Protein AF-A0A1Q7V121-F1 (afdb_monomer_lite)

Foldseek 3Di:
DDDDDDDDDDDDDPPPPPPPPPPPPPPPPPDPPPALKDKADAQWKKKKKAWQFQVPAGAWDWDFDQDPVRDTDIDTDPRTFWIKIWMWHQHDPDPQFTDIGTDWMWTQGNNDIDTDPDDPDCPRPDDPQWGIWMWRFDDDPPNPDRKIKIKTFNDPVLSVVLCVQCRVPVVVSQDDDPGIHIDIDHHNMDMFMWHADPPDRPDTDGPD

Sequence (208 aa):
MTLKIQAGFIAILAAALTGCAARTPHENMGTPINRSYVDLEPGWRIRVVTPILKSGTFKVQTEQVRNSAGMIELKTSDDFTGFEIDYYAVNALNRHRPFIEFSSAVATRNGKRTKPSQPLFPLFDLPATVHYVRLLFLTRVSQNEHDQAILAASSVAELDALTRRVEPSPAENCKPQPEGICSWVPDGISVQPEKRTHASRETWVPAT

pLDDT: mean 79.94, std 19.24, range [33.09, 98.38]

Structure (mmCIF, N/CA/C/O backbone):
data_AF-A0A1Q7V121-F1
#
_entry.id   AF-A0A1Q7V121-F1
#
loop_
_atom_site.group_PDB
_atom_site.id
_atom_site.type_symbol
_atom_site.label_atom_id
_atom_site.label_alt_id
_atom_site.label_comp_id
_atom_site.label_asym_id
_atom_site.label_entity_id
_atom_site.label_seq_id
_atom_site.pdbx_PDB_ins_code
_atom_site.Cartn_x
_atom_site.Cartn_y
_atom_site.Cartn_z
_atom_site.occupancy
_atom_site.B_iso_or_equiv
_atom_site.auth_seq_id
_atom_site.auth_comp_id
_atom_site.auth_asym_id
_atom_site.auth_atom_id
_atom_site.pdbx_PDB_model_num
ATOM 1 N N . MET A 1 1 ? 32.680 93.011 -8.921 1.00 39.94 1 MET A N 1
ATOM 2 C CA . MET A 1 1 ? 32.190 93.063 -10.314 1.00 39.94 1 MET A CA 1
ATOM 3 C C . MET A 1 1 ? 30.849 92.352 -10.366 1.00 39.94 1 MET A C 1
ATOM 5 O O . MET A 1 1 ? 30.661 91.375 -9.656 1.00 39.94 1 MET A O 1
ATOM 9 N N . THR A 1 2 ? 29.908 92.956 -11.071 1.00 33.09 2 THR A N 1
ATOM 10 C CA . THR A 1 2 ? 28.451 92.873 -10.930 1.00 33.09 2 THR A CA 1
ATOM 11 C C . THR A 1 2 ? 27.766 91.658 -11.565 1.00 33.09 2 THR A C 1
ATOM 13 O O . THR A 1 2 ? 28.176 91.159 -12.605 1.00 33.09 2 THR A O 1
ATOM 16 N N . LEU A 1 3 ? 26.663 91.298 -10.905 1.00 38.88 3 LEU A N 1
ATOM 17 C CA . LEU A 1 3 ? 25.486 90.485 -11.243 1.00 38.88 3 LEU A CA 1
ATOM 18 C C . LEU A 1 3 ? 24.947 90.565 -12.694 1.00 38.88 3 LEU A C 1
ATOM 20 O O . LEU A 1 3 ? 24.967 91.648 -13.279 1.00 38.88 3 LEU A O 1
ATOM 24 N N . LYS A 1 4 ? 24.331 89.459 -13.166 1.00 38.03 4 LYS A N 1
ATOM 25 C CA . LYS A 1 4 ? 23.064 89.313 -13.956 1.00 38.03 4 LYS A CA 1
ATOM 26 C C . LYS A 1 4 ? 22.892 87.808 -14.306 1.00 38.03 4 LYS A C 1
ATOM 28 O O . LYS A 1 4 ? 23.795 87.256 -14.915 1.00 38.03 4 LYS A O 1
ATOM 33 N N . ILE A 1 5 ? 21.947 87.008 -13.772 1.00 47.75 5 ILE A N 1
ATOM 34 C CA . ILE A 1 5 ? 20.469 86.940 -13.967 1.00 47.75 5 ILE A CA 1
ATOM 35 C C . ILE A 1 5 ? 20.146 86.898 -15.483 1.00 47.75 5 ILE A C 1
ATOM 37 O O . ILE A 1 5 ? 20.522 87.837 -16.169 1.00 47.75 5 ILE A O 1
ATOM 41 N N . GLN A 1 6 ? 19.535 85.880 -16.115 1.00 45.41 6 GLN A N 1
ATOM 42 C CA . GLN A 1 6 ? 18.308 85.121 -15.804 1.00 45.41 6 GLN A CA 1
ATOM 43 C C . GLN A 1 6 ? 18.091 83.969 -16.821 1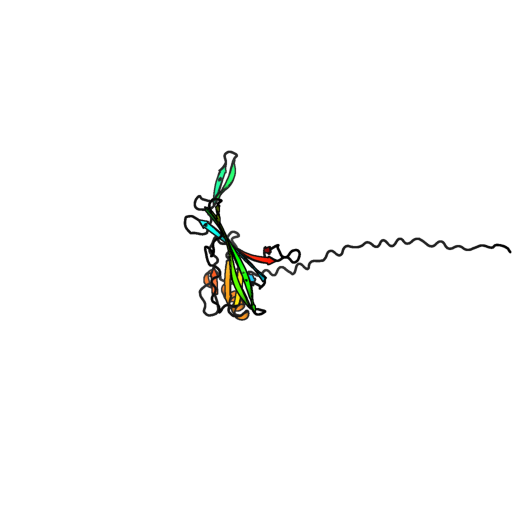.00 45.41 6 GLN A C 1
ATOM 45 O O . GLN A 1 6 ? 18.715 83.980 -17.876 1.00 45.41 6 GLN A O 1
ATOM 50 N N . ALA A 1 7 ? 17.092 83.118 -16.526 1.00 40.56 7 ALA A N 1
ATOM 51 C CA . ALA A 1 7 ? 16.319 82.176 -17.369 1.00 40.56 7 ALA A CA 1
ATOM 52 C C . ALA A 1 7 ? 16.503 80.736 -16.852 1.00 40.56 7 ALA A C 1
ATOM 54 O O . ALA A 1 7 ? 17.561 80.147 -16.997 1.00 40.56 7 ALA A O 1
ATOM 55 N N . GLY A 1 8 ? 15.575 80.138 -16.106 1.00 42.84 8 GLY A N 1
ATOM 56 C CA . GLY A 1 8 ? 14.146 80.063 -16.383 1.00 42.84 8 GLY A CA 1
ATOM 57 C C . GLY A 1 8 ? 13.880 78.761 -17.129 1.00 42.84 8 GLY A C 1
ATOM 58 O O . GLY A 1 8 ? 13.852 78.783 -18.346 1.00 42.84 8 GLY A O 1
ATOM 59 N N . PHE A 1 9 ? 13.700 77.650 -16.408 1.00 40.00 9 PHE A N 1
ATOM 60 C CA . PHE A 1 9 ? 13.027 76.457 -16.927 1.00 40.00 9 PHE A CA 1
ATOM 61 C C . PHE A 1 9 ? 12.350 75.704 -15.778 1.00 40.00 9 PHE A C 1
ATOM 63 O O . PHE A 1 9 ? 12.990 75.136 -14.897 1.00 40.00 9 PHE A O 1
ATOM 70 N N . ILE A 1 10 ? 11.021 75.757 -15.798 1.00 50.12 10 ILE A N 1
ATOM 71 C CA . ILE A 1 10 ? 10.120 74.866 -15.075 1.00 50.12 10 ILE A CA 1
ATOM 72 C C . ILE A 1 10 ? 10.139 73.533 -15.831 1.00 50.12 10 ILE A C 1
ATOM 74 O O . ILE A 1 10 ? 9.825 73.512 -17.018 1.00 50.12 10 ILE A O 1
ATOM 78 N N . ALA A 1 11 ? 10.480 72.429 -15.164 1.00 48.28 11 ALA A N 1
ATOM 79 C CA . ALA A 1 11 ? 10.290 71.085 -15.707 1.00 48.28 11 ALA A CA 1
ATOM 80 C C . ALA A 1 11 ? 9.997 70.079 -14.580 1.00 48.28 11 ALA A C 1
ATOM 82 O O . ALA A 1 11 ? 10.890 69.507 -13.967 1.00 48.28 11 ALA A O 1
ATOM 83 N N . ILE A 1 12 ? 8.701 69.975 -14.281 1.00 51.97 12 ILE A N 1
ATOM 84 C CA . ILE A 1 12 ? 7.908 68.774 -13.970 1.00 51.97 12 ILE A CA 1
ATOM 85 C C . ILE A 1 12 ? 8.665 67.615 -13.293 1.00 51.97 12 ILE A C 1
ATOM 87 O O . ILE A 1 12 ? 9.364 66.827 -13.928 1.00 51.97 12 ILE A O 1
ATOM 91 N N . LEU A 1 13 ? 8.397 67.455 -11.995 1.00 43.69 13 LEU A N 1
ATOM 92 C CA . LEU A 1 13 ? 8.693 66.264 -11.207 1.00 43.69 13 LEU A CA 1
ATOM 93 C C . LEU A 1 13 ? 7.804 65.102 -11.702 1.00 43.69 13 LEU A C 1
ATOM 95 O O . LEU A 1 13 ? 6.644 64.985 -11.310 1.00 43.69 13 LEU A O 1
ATOM 99 N N . ALA A 1 14 ? 8.317 64.249 -12.587 1.00 49.12 14 ALA A N 1
ATOM 100 C CA . ALA A 1 14 ? 7.665 62.985 -12.920 1.00 49.12 14 ALA A CA 1
ATOM 101 C C . ALA A 1 14 ? 8.002 61.957 -11.831 1.00 49.12 14 ALA A C 1
ATOM 103 O O . ALA A 1 14 ? 9.055 61.321 -11.856 1.00 49.12 14 ALA A O 1
ATOM 104 N N . ALA A 1 15 ? 7.117 61.814 -10.843 1.00 54.03 15 ALA A N 1
ATOM 105 C CA . ALA A 1 15 ? 7.165 60.706 -9.899 1.00 54.03 15 ALA A CA 1
ATOM 106 C C . ALA A 1 15 ? 6.885 59.402 -10.662 1.00 54.03 15 ALA A C 1
ATOM 108 O O . ALA A 1 15 ? 5.741 59.084 -10.985 1.00 54.03 15 ALA A O 1
ATOM 109 N N . ALA A 1 16 ? 7.942 58.659 -10.988 1.00 51.94 16 ALA A N 1
ATOM 110 C CA . ALA A 1 16 ? 7.824 57.300 -11.486 1.00 51.94 16 ALA A CA 1
ATOM 111 C C . ALA A 1 16 ? 7.264 56.423 -10.357 1.00 51.94 16 ALA A C 1
ATOM 113 O O . ALA A 1 16 ? 7.983 56.018 -9.447 1.00 51.94 16 ALA A O 1
ATOM 114 N N . LEU A 1 17 ? 5.961 56.149 -10.407 1.00 50.06 17 LEU A N 1
ATOM 115 C CA . LEU A 1 17 ? 5.339 55.070 -9.650 1.00 50.06 17 LEU A CA 1
ATOM 116 C C . LEU A 1 17 ? 5.889 53.748 -10.198 1.00 50.06 17 LEU A C 1
ATOM 118 O O . LEU A 1 17 ? 5.319 53.149 -11.109 1.00 50.06 17 LEU A O 1
ATOM 122 N N . THR A 1 18 ? 7.013 53.283 -9.657 1.00 51.06 18 THR A N 1
ATOM 123 C CA . THR A 1 18 ? 7.429 51.886 -9.782 1.00 51.06 18 THR A CA 1
ATOM 124 C C . THR A 1 18 ? 6.485 51.041 -8.935 1.00 51.06 18 THR A C 1
ATOM 126 O O . THR A 1 18 ? 6.771 50.663 -7.803 1.00 51.06 18 THR A O 1
ATOM 129 N N . GLY A 1 19 ? 5.308 50.756 -9.492 1.00 42.38 19 GLY A N 1
ATOM 130 C CA . GLY A 1 19 ? 4.474 49.668 -9.016 1.00 42.38 19 GLY A CA 1
ATOM 131 C C . GLY A 1 19 ? 5.250 48.371 -9.202 1.00 42.38 19 GLY A C 1
ATOM 132 O O . GLY A 1 19 ? 5.344 47.853 -10.313 1.00 42.38 19 GLY A O 1
ATOM 133 N N . CYS A 1 20 ? 5.823 47.849 -8.120 1.00 51.28 20 CYS A N 1
ATOM 134 C CA . CYS A 1 20 ? 6.230 46.457 -8.049 1.00 51.28 20 CYS A CA 1
ATOM 135 C C . CYS A 1 20 ? 4.959 45.612 -8.169 1.00 51.28 20 CYS A C 1
ATOM 137 O O . CYS A 1 20 ? 4.339 45.257 -7.170 1.00 51.28 20 CYS A O 1
ATOM 139 N N . ALA A 1 21 ? 4.543 45.316 -9.400 1.00 50.88 21 ALA A N 1
ATOM 140 C CA . ALA A 1 21 ? 3.644 44.209 -9.651 1.00 50.88 21 ALA A CA 1
ATOM 141 C C . ALA A 1 21 ? 4.373 42.962 -9.149 1.00 50.88 21 ALA A C 1
ATOM 143 O O . ALA A 1 21 ? 5.332 42.497 -9.772 1.00 50.88 21 ALA A O 1
ATOM 144 N N . ALA A 1 22 ? 3.968 42.470 -7.979 1.00 51.34 22 ALA A N 1
ATOM 145 C CA . ALA A 1 22 ? 4.339 41.145 -7.535 1.00 51.34 22 ALA A CA 1
ATOM 146 C C . ALA A 1 22 ? 3.949 40.199 -8.671 1.00 51.34 22 ALA A C 1
ATOM 148 O O . ALA A 1 22 ? 2.766 39.993 -8.941 1.00 51.34 22 ALA A O 1
ATOM 149 N N . ARG A 1 23 ? 4.949 39.681 -9.389 1.00 45.66 23 ARG A N 1
ATOM 150 C CA . ARG A 1 23 ? 4.749 38.514 -10.234 1.00 45.66 23 ARG A CA 1
ATOM 151 C C . ARG A 1 23 ? 4.365 37.421 -9.256 1.00 45.66 23 ARG A C 1
ATOM 153 O O . ARG A 1 23 ? 5.235 36.872 -8.584 1.00 45.66 23 ARG A O 1
ATOM 160 N N . THR A 1 24 ? 3.069 37.161 -9.119 1.00 49.97 24 THR A N 1
ATOM 161 C CA . THR A 1 24 ? 2.631 35.875 -8.605 1.00 49.97 24 THR A CA 1
ATOM 162 C C . THR A 1 24 ? 3.358 34.853 -9.470 1.00 49.97 24 THR A C 1
ATOM 164 O O . THR A 1 24 ? 3.289 34.947 -10.702 1.00 49.97 24 THR A O 1
ATOM 167 N N . PRO A 1 25 ? 4.156 33.943 -8.887 1.00 42.94 25 PRO A N 1
ATOM 168 C CA . PRO A 1 25 ? 4.582 32.787 -9.637 1.00 42.94 25 PRO A CA 1
ATOM 169 C C . PRO A 1 25 ? 3.278 32.171 -10.119 1.00 42.94 25 PRO A C 1
ATOM 171 O O . PRO A 1 25 ? 2.453 31.747 -9.310 1.00 42.94 25 PRO A O 1
ATOM 174 N N . HIS A 1 26 ? 3.041 32.208 -11.426 1.00 39.09 26 HIS A N 1
ATOM 175 C CA . HIS A 1 26 ? 2.121 31.264 -12.012 1.00 39.09 26 HIS A CA 1
ATOM 176 C C . HIS A 1 26 ? 2.841 29.937 -11.797 1.00 39.09 26 HIS A C 1
ATOM 178 O O . HIS A 1 26 ? 3.718 29.549 -12.568 1.00 39.09 26 HIS A O 1
ATOM 184 N N . GLU A 1 27 ? 2.586 29.320 -10.644 1.00 40.19 27 GLU A N 1
ATOM 185 C CA . GLU A 1 27 ? 2.783 27.902 -10.474 1.00 40.19 27 GLU A CA 1
ATOM 186 C C . GLU A 1 27 ? 1.997 27.331 -11.642 1.00 40.19 27 GLU A C 1
ATOM 188 O O . GLU A 1 27 ? 0.774 27.479 -11.721 1.00 40.19 27 GLU A O 1
ATOM 193 N N . ASN A 1 28 ? 2.723 26.874 -12.662 1.00 37.62 28 ASN A N 1
ATOM 194 C CA . ASN A 1 28 ? 2.124 26.096 -13.718 1.00 37.62 28 ASN A CA 1
ATOM 195 C C . ASN A 1 28 ? 1.502 24.924 -12.971 1.00 37.62 28 ASN A C 1
ATOM 197 O O . ASN A 1 28 ? 2.199 23.965 -12.641 1.00 37.62 28 ASN A O 1
ATOM 201 N N . MET A 1 29 ? 0.210 25.034 -12.651 1.00 42.28 29 MET A N 1
ATOM 202 C CA . MET A 1 29 ? -0.640 23.888 -12.432 1.00 42.28 29 MET A CA 1
ATOM 203 C C . MET A 1 29 ? -0.530 23.149 -13.751 1.00 42.28 29 MET A C 1
ATOM 205 O O . MET A 1 29 ? -1.223 23.466 -14.719 1.00 42.28 29 MET A O 1
ATOM 209 N N . GLY A 1 30 ? 0.462 22.259 -13.831 1.00 37.47 30 GLY A N 1
ATOM 210 C CA . GLY A 1 30 ? 0.539 21.293 -14.898 1.00 37.47 30 GLY A CA 1
ATOM 211 C C . GLY A 1 30 ? -0.857 20.713 -15.000 1.00 37.47 30 GLY A C 1
ATOM 212 O O . GLY A 1 30 ? -1.467 20.404 -13.974 1.00 37.47 30 GLY A O 1
ATOM 213 N N . THR A 1 31 ? -1.392 20.678 -16.217 1.00 36.44 31 THR A N 1
ATOM 214 C CA . THR A 1 31 ? -2.653 20.006 -16.527 1.00 36.44 31 THR A CA 1
ATOM 215 C C . THR A 1 31 ? -2.739 18.754 -15.661 1.00 36.44 31 THR A C 1
ATOM 217 O O . THR A 1 31 ? -1.788 17.965 -15.732 1.00 36.44 31 THR A O 1
ATOM 220 N N . PRO A 1 32 ? -3.778 18.585 -14.818 1.00 40.53 32 PRO A N 1
ATOM 221 C CA . PRO A 1 32 ? -3.888 17.405 -13.980 1.00 40.53 32 PRO A CA 1
ATOM 222 C C . PRO A 1 32 ? -3.839 16.223 -14.929 1.00 40.53 32 PRO A C 1
ATOM 224 O O . PRO A 1 32 ? -4.748 16.035 -15.742 1.00 40.53 32 PRO A O 1
ATOM 227 N N . ILE A 1 33 ? -2.737 15.478 -14.917 1.00 42.28 33 ILE A N 1
ATOM 228 C CA . ILE A 1 33 ? -2.719 14.240 -15.664 1.00 42.28 33 ILE A CA 1
ATOM 229 C C . ILE A 1 33 ? -3.630 13.350 -14.838 1.00 42.28 33 ILE A C 1
ATOM 231 O O . ILE A 1 33 ? -3.245 12.921 -13.755 1.00 42.28 33 ILE A O 1
ATOM 235 N N . ASN A 1 34 ? -4.861 13.163 -15.312 1.00 55.12 34 ASN A N 1
ATOM 236 C CA . ASN A 1 34 ? -5.820 12.224 -14.749 1.00 55.12 34 ASN A CA 1
ATOM 237 C C . ASN A 1 34 ? -5.299 10.806 -15.015 1.00 55.12 34 ASN A C 1
ATOM 239 O O . ASN A 1 34 ? -5.803 10.088 -15.874 1.00 55.12 34 ASN A O 1
ATOM 243 N N . ARG A 1 35 ? -4.181 10.463 -14.373 1.00 62.53 35 ARG A N 1
ATOM 244 C CA . ARG A 1 35 ? -3.656 9.111 -14.344 1.00 62.53 35 ARG A CA 1
ATOM 245 C C . ARG A 1 35 ? -4.403 8.412 -13.232 1.00 62.53 35 ARG A C 1
ATOM 247 O O . ARG A 1 35 ? -4.380 8.855 -12.088 1.00 62.53 35 ARG A O 1
ATOM 254 N N . SER A 1 36 ? -4.987 7.278 -13.567 1.00 81.75 36 SER A N 1
ATOM 255 C CA . SER A 1 36 ? -5.495 6.289 -12.623 1.00 81.75 36 SER A CA 1
ATOM 256 C C . SER A 1 36 ? -4.368 5.649 -11.803 1.00 81.75 36 SER A C 1
ATOM 258 O O . SER A 1 36 ? -4.568 4.599 -11.222 1.00 81.75 36 SER A O 1
ATOM 260 N N . TYR A 1 37 ? -3.151 6.202 -11.766 1.00 89.06 37 TYR A N 1
ATOM 261 C CA . TYR A 1 37 ? -2.020 5.585 -11.089 1.00 89.06 37 TYR A CA 1
ATOM 262 C C . TYR A 1 37 ? -0.921 6.579 -10.714 1.00 89.06 37 TYR A C 1
ATOM 264 O O . TYR A 1 37 ? -0.810 7.667 -11.282 1.00 89.06 37 TYR A O 1
ATOM 272 N N . VAL A 1 38 ? -0.044 6.140 -9.813 1.00 91.00 38 VAL A N 1
ATOM 273 C CA . VAL A 1 38 ? 1.227 6.792 -9.491 1.00 91.00 38 VAL A CA 1
ATOM 274 C C . VAL A 1 38 ? 2.362 5.770 -9.464 1.00 91.00 38 VAL A C 1
ATOM 276 O O . VAL A 1 38 ? 2.225 4.685 -8.899 1.00 91.00 38 VAL A O 1
ATOM 279 N N . ASP A 1 39 ? 3.485 6.122 -10.084 1.00 93.25 39 ASP A N 1
ATOM 280 C CA . ASP A 1 39 ? 4.723 5.344 -10.012 1.00 93.25 39 ASP A CA 1
ATOM 281 C C . ASP A 1 39 ? 5.479 5.700 -8.733 1.00 93.25 39 ASP A C 1
ATOM 283 O O . ASP A 1 39 ? 5.593 6.872 -8.378 1.00 93.25 39 ASP A O 1
ATOM 287 N N . LEU A 1 40 ? 5.982 4.694 -8.020 1.00 92.31 40 LEU A N 1
ATOM 288 C CA . LEU A 1 40 ? 6.747 4.912 -6.798 1.00 92.31 40 LEU A CA 1
ATOM 289 C C . LEU A 1 40 ? 8.181 5.321 -7.134 1.00 92.31 40 LEU A C 1
ATOM 291 O O . LEU A 1 40 ? 8.915 4.580 -7.791 1.00 92.31 40 LEU A O 1
ATOM 295 N N . GLU A 1 41 ? 8.595 6.485 -6.640 1.00 90.62 41 GLU A N 1
ATOM 296 C CA . GLU A 1 41 ? 9.916 7.042 -6.925 1.00 90.62 41 GLU A CA 1
ATOM 297 C C . GLU A 1 41 ? 10.884 6.912 -5.739 1.00 90.62 41 GLU A C 1
ATOM 299 O O . GLU A 1 41 ? 10.483 7.045 -4.577 1.00 90.62 41 GLU A O 1
ATOM 304 N N . PRO A 1 42 ? 12.189 6.715 -6.000 1.00 90.50 42 PRO A N 1
ATOM 305 C CA . PRO A 1 42 ? 13.199 6.766 -4.954 1.00 90.50 42 PRO A CA 1
ATOM 306 C C . PRO A 1 42 ? 13.181 8.073 -4.147 1.00 90.50 42 PRO A C 1
ATOM 308 O O . PRO A 1 42 ? 13.074 9.169 -4.694 1.00 90.50 42 PRO A O 1
ATOM 311 N N . GLY A 1 43 ? 13.352 7.958 -2.830 1.00 90.56 43 GLY A N 1
ATOM 312 C CA . GLY A 1 43 ? 13.294 9.075 -1.883 1.00 90.56 43 GLY A CA 1
ATOM 313 C C . GLY A 1 43 ? 11.892 9.358 -1.337 1.00 90.56 43 GLY A C 1
ATOM 314 O O . GLY A 1 43 ? 11.753 10.176 -0.423 1.00 90.56 43 GLY A O 1
ATOM 315 N N . TRP A 1 44 ? 10.865 8.682 -1.856 1.00 93.56 44 TRP A N 1
ATOM 316 C CA . TRP A 1 44 ? 9.524 8.698 -1.282 1.00 93.56 44 TRP A CA 1
ATOM 317 C C . TRP A 1 44 ? 9.410 7.709 -0.118 1.00 93.56 44 TRP A C 1
ATOM 319 O O . TRP A 1 44 ? 10.295 6.884 0.132 1.00 93.56 44 TRP A O 1
ATOM 329 N N . ARG A 1 45 ? 8.287 7.782 0.592 1.00 95.00 45 ARG A N 1
ATOM 330 C CA . ARG A 1 45 ? 7.848 6.735 1.513 1.00 95.00 45 ARG A CA 1
ATOM 331 C C . ARG A 1 45 ? 6.435 6.292 1.172 1.00 95.00 45 ARG A C 1
ATOM 333 O O . ARG A 1 45 ? 5.689 7.018 0.521 1.00 95.00 45 ARG A O 1
ATOM 340 N N . ILE A 1 46 ? 6.054 5.128 1.669 1.00 96.12 46 ILE A N 1
ATOM 341 C CA . ILE A 1 46 ? 4.691 4.616 1.598 1.00 96.12 46 ILE A CA 1
ATOM 342 C C . ILE A 1 46 ? 4.166 4.538 3.021 1.00 96.12 46 ILE A C 1
ATOM 344 O O . ILE A 1 46 ? 4.804 3.928 3.880 1.00 96.12 46 ILE A O 1
ATOM 348 N N . ARG A 1 47 ? 3.021 5.167 3.269 1.00 97.12 47 ARG A N 1
ATOM 349 C CA . ARG A 1 47 ? 2.263 5.028 4.508 1.00 97.12 47 ARG A CA 1
ATOM 350 C C . ARG A 1 47 ? 1.130 4.042 4.266 1.00 97.12 47 ARG A C 1
ATOM 352 O O . ARG A 1 47 ? 0.274 4.292 3.420 1.00 97.12 47 ARG A O 1
ATOM 359 N N . VAL A 1 48 ? 1.127 2.942 5.007 1.00 96.94 48 VAL A N 1
ATOM 360 C CA . VAL A 1 48 ? 0.039 1.959 5.004 1.00 96.94 48 VAL A CA 1
ATOM 361 C C . VAL A 1 48 ? -0.714 2.080 6.318 1.00 96.94 48 VAL A C 1
ATOM 363 O O . VAL A 1 48 ? -0.092 2.133 7.375 1.00 96.94 48 VAL A O 1
ATOM 366 N N . VAL A 1 49 ? -2.040 2.158 6.261 1.00 96.81 49 VAL A N 1
ATOM 367 C CA . VAL A 1 49 ? -2.904 2.169 7.444 1.00 96.81 49 VAL A CA 1
ATOM 368 C C . VAL A 1 49 ? -3.761 0.915 7.429 1.00 96.81 49 VAL A C 1
ATOM 370 O O . VAL A 1 49 ? -4.608 0.755 6.551 1.00 96.81 49 VAL A O 1
ATOM 373 N N . THR A 1 50 ? -3.552 0.060 8.424 1.00 97.31 50 THR A N 1
ATOM 374 C CA . THR A 1 50 ? -4.219 -1.235 8.562 1.00 97.31 50 THR A CA 1
ATOM 375 C C . THR A 1 50 ? -5.111 -1.218 9.803 1.00 97.31 50 THR A C 1
ATOM 377 O O . THR A 1 50 ? -4.601 -1.111 10.924 1.00 97.31 50 THR A O 1
ATOM 380 N N . PRO A 1 51 ? -6.443 -1.305 9.659 1.00 96.69 51 PRO A N 1
ATOM 381 C CA . PRO A 1 51 ? -7.343 -1.448 10.795 1.00 96.69 51 PRO A CA 1
ATOM 382 C C . PRO A 1 51 ? -7.096 -2.752 11.557 1.00 96.69 51 PRO A C 1
ATOM 384 O O . PRO A 1 51 ? -6.778 -3.785 10.976 1.00 96.69 51 PRO A O 1
ATOM 387 N N . ILE A 1 52 ? -7.270 -2.706 12.874 1.00 97.00 52 ILE A N 1
ATOM 388 C CA . ILE A 1 52 ? -7.120 -3.855 13.763 1.00 97.00 52 ILE A CA 1
ATOM 389 C C . ILE A 1 52 ? -8.497 -4.218 14.316 1.00 97.00 52 ILE A C 1
ATOM 391 O O . ILE A 1 52 ? -9.009 -3.546 15.220 1.00 97.00 52 ILE A O 1
ATOM 395 N N . LEU A 1 53 ? -9.079 -5.296 13.796 1.00 96.44 53 LEU A N 1
ATOM 396 C CA . LEU A 1 53 ? -10.374 -5.822 14.225 1.00 96.44 53 LEU A CA 1
ATOM 397 C C . LEU A 1 53 ? -10.205 -7.143 14.992 1.00 96.44 53 LEU A C 1
ATOM 399 O O . LEU A 1 53 ? -9.254 -7.887 14.744 1.00 96.44 53 LEU A O 1
ATOM 403 N N . LYS A 1 54 ? -11.120 -7.465 15.917 1.00 95.12 54 LYS A N 1
ATOM 404 C CA . LYS A 1 54 ? -11.112 -8.761 16.632 1.00 95.12 54 LYS A CA 1
ATOM 405 C C . LYS A 1 54 ? -11.401 -9.919 15.674 1.00 95.12 54 LYS A C 1
ATOM 407 O O . LYS A 1 54 ? -10.869 -11.006 15.875 1.00 95.12 54 LYS A O 1
ATOM 412 N N . SER A 1 55 ? -12.194 -9.675 14.630 1.00 93.50 55 SER A N 1
ATOM 413 C CA . SER A 1 55 ? -12.496 -10.623 13.553 1.00 93.50 55 SER A CA 1
ATOM 414 C C . SER A 1 55 ? -11.291 -10.997 12.686 1.00 93.50 55 SER A C 1
ATOM 416 O O . SER A 1 55 ? -11.346 -11.998 11.977 1.00 93.50 55 SER A O 1
ATOM 418 N N . GLY A 1 56 ? -10.217 -10.199 12.708 1.00 91.88 56 GLY A N 1
ATOM 419 C CA . GLY A 1 56 ? -9.074 -10.353 11.804 1.00 91.88 56 GLY A CA 1
ATOM 420 C C . GLY A 1 56 ? -9.320 -9.844 10.379 1.00 91.88 56 GLY A C 1
ATOM 421 O O . GLY A 1 56 ? -8.434 -9.967 9.538 1.00 91.88 56 GLY A O 1
ATOM 422 N N . THR A 1 57 ? -10.491 -9.263 10.098 1.00 92.00 57 THR A N 1
ATOM 423 C CA . THR A 1 57 ? -10.750 -8.536 8.844 1.00 92.00 57 THR A CA 1
ATOM 424 C C . THR A 1 57 ? -10.215 -7.101 8.924 1.00 92.00 57 THR A C 1
ATOM 426 O O . THR A 1 57 ? -9.769 -6.655 9.981 1.00 92.00 57 THR A O 1
ATOM 429 N N . PHE A 1 58 ? -10.267 -6.357 7.816 1.00 92.44 58 PHE A N 1
ATOM 430 C CA . PHE A 1 58 ? -9.775 -4.973 7.756 1.00 92.44 58 PHE A CA 1
ATOM 431 C C . PHE A 1 58 ? -10.888 -3.934 7.555 1.00 92.44 58 PHE A C 1
ATOM 433 O O . PHE A 1 58 ? -10.656 -2.738 7.716 1.00 92.44 58 PHE A O 1
ATOM 440 N N . LYS A 1 59 ? -12.119 -4.359 7.244 1.00 91.62 59 LYS A N 1
ATOM 441 C CA . LYS A 1 59 ? -13.225 -3.448 6.924 1.00 91.62 59 LYS A CA 1
ATOM 442 C C . LYS A 1 59 ? -13.938 -2.982 8.190 1.00 91.62 59 LYS A C 1
ATOM 444 O O . LYS A 1 59 ? -14.724 -3.718 8.784 1.00 91.62 59 LYS A O 1
ATOM 449 N N . VAL A 1 60 ? -13.682 -1.737 8.587 1.00 90.50 60 VAL A N 1
ATOM 450 C CA . VAL A 1 60 ? -14.342 -1.114 9.742 1.00 90.50 60 VAL A CA 1
ATOM 451 C C . VAL A 1 60 ? -15.823 -0.902 9.444 1.00 90.50 60 VAL A C 1
ATOM 453 O O . VAL A 1 60 ? -16.182 -0.132 8.556 1.00 90.50 60 VAL A O 1
ATOM 456 N N . GLN A 1 61 ? -16.682 -1.556 10.222 1.00 90.12 61 GLN A N 1
ATOM 457 C CA . GLN A 1 61 ? -18.121 -1.306 10.203 1.00 90.12 61 GLN A CA 1
ATOM 458 C C . GLN A 1 61 ? -18.458 -0.114 11.099 1.00 90.12 61 GLN A C 1
ATOM 460 O O . GLN A 1 61 ? -17.980 -0.030 12.238 1.00 90.12 61 GLN A O 1
ATOM 465 N N . THR A 1 62 ? -19.288 0.791 10.585 1.00 88.12 62 THR A N 1
ATOM 466 C CA . THR A 1 62 ? -19.815 1.940 11.320 1.00 88.12 62 THR A CA 1
ATOM 467 C C . THR A 1 62 ? -21.329 1.848 11.434 1.00 88.12 62 THR A C 1
ATOM 469 O O . THR A 1 62 ? -22.022 1.414 10.517 1.00 88.12 62 THR A O 1
ATOM 472 N N . GLU A 1 63 ? -21.845 2.265 12.581 1.00 87.62 63 GLU A N 1
ATOM 473 C CA . GLU A 1 63 ? -23.266 2.292 12.889 1.00 87.62 63 GLU A CA 1
ATOM 474 C C . GLU A 1 63 ? -23.679 3.727 13.200 1.00 87.62 63 GLU A C 1
ATOM 476 O O . GLU A 1 63 ? -22.979 4.462 13.902 1.00 87.62 63 GLU A O 1
ATOM 481 N N . GLN A 1 64 ? -24.829 4.133 12.666 1.00 86.12 64 GLN A N 1
ATOM 482 C CA . GLN A 1 64 ? -25.445 5.406 13.015 1.00 86.12 64 GLN A CA 1
ATOM 483 C C . GLN A 1 64 ? -26.235 5.236 14.307 1.00 86.12 64 GLN A C 1
ATOM 485 O O . GLN A 1 64 ? -27.231 4.515 14.352 1.00 86.12 64 GLN A O 1
ATOM 490 N N . VAL A 1 65 ? -25.810 5.934 15.350 1.00 84.75 65 VAL A N 1
ATOM 491 C CA . VAL A 1 65 ? -26.480 5.960 16.643 1.00 84.75 65 VAL A CA 1
ATOM 492 C C . VAL A 1 65 ? -27.115 7.331 16.813 1.00 84.75 65 VAL A C 1
ATOM 494 O O . VAL A 1 65 ? -26.440 8.357 16.776 1.00 84.75 65 VAL A O 1
ATOM 497 N N . ARG A 1 66 ? -28.438 7.372 16.989 1.00 83.94 66 ARG A N 1
ATOM 498 C CA . ARG A 1 66 ? -29.127 8.619 17.327 1.00 83.94 66 ARG A CA 1
ATOM 499 C C . ARG A 1 66 ? -28.965 8.871 18.821 1.00 83.94 66 ARG A C 1
ATOM 501 O O . ARG A 1 66 ? -29.406 8.061 19.634 1.00 83.94 66 ARG A O 1
ATOM 508 N N . ASN A 1 67 ? -28.343 9.986 19.184 1.00 82.75 67 ASN A N 1
ATOM 509 C CA . ASN A 1 67 ? -28.196 10.354 20.586 1.00 82.75 67 ASN A CA 1
ATOM 510 C C . ASN A 1 67 ? -29.485 10.977 21.152 1.00 82.75 67 ASN A C 1
ATOM 512 O O . ASN A 1 67 ? -30.429 11.292 20.423 1.00 82.75 67 ASN A O 1
ATOM 516 N N . SER A 1 68 ? -29.526 11.163 22.472 1.00 78.88 68 SER A N 1
ATOM 517 C CA . SER A 1 68 ? -30.676 11.726 23.197 1.00 78.88 68 SER A CA 1
ATOM 518 C C . SER A 1 68 ? -31.036 13.160 22.787 1.00 78.88 68 SER A C 1
ATOM 520 O O . SER A 1 68 ? -32.159 13.591 23.029 1.00 78.88 68 SER A O 1
ATOM 522 N N . ALA A 1 69 ? -30.118 13.879 22.132 1.00 82.94 69 ALA A N 1
ATOM 523 C CA . ALA A 1 69 ? -30.334 15.211 21.567 1.00 82.94 69 ALA A CA 1
ATOM 524 C C . ALA A 1 69 ? -30.840 15.178 20.108 1.00 82.94 69 ALA A C 1
ATOM 526 O O . ALA A 1 69 ? -30.969 16.223 19.475 1.00 82.94 69 ALA A O 1
ATOM 527 N N . GLY A 1 70 ? -31.112 13.991 19.554 1.00 83.19 70 GLY A N 1
ATOM 528 C CA . GLY A 1 70 ? -31.590 13.814 18.183 1.00 83.19 70 GLY A CA 1
ATOM 529 C C . GLY A 1 70 ? -30.508 13.917 17.101 1.00 83.19 70 GLY A C 1
ATOM 530 O O . GLY A 1 70 ? -30.840 13.790 15.922 1.00 83.19 70 GLY A O 1
ATOM 531 N N . MET A 1 71 ? -29.232 14.099 17.467 1.00 83.69 71 MET A N 1
ATOM 532 C CA . MET A 1 71 ? -28.116 14.097 16.515 1.00 83.69 71 MET A CA 1
ATOM 533 C C . MET A 1 71 ? -27.736 12.667 16.115 1.00 83.69 71 MET A C 1
ATOM 535 O O . MET A 1 71 ? -27.848 11.733 16.910 1.00 83.69 71 MET A O 1
ATOM 539 N N . ILE A 1 72 ? -27.273 12.511 14.874 1.00 85.00 72 ILE A N 1
ATOM 540 C CA . ILE A 1 72 ? -26.728 11.254 14.355 1.00 85.00 72 ILE A CA 1
ATOM 541 C C . ILE A 1 72 ? -25.230 11.231 14.658 1.00 85.00 72 ILE A C 1
ATOM 543 O O . ILE A 1 72 ? -24.483 12.072 14.161 1.00 85.00 72 ILE A O 1
ATOM 547 N N . GLU A 1 73 ? -24.802 10.271 15.467 1.00 86.94 73 GLU A N 1
ATOM 548 C CA . GLU A 1 73 ? -23.401 9.979 15.751 1.00 86.94 73 GLU A CA 1
ATOM 549 C C . GLU A 1 73 ? -22.985 8.719 14.985 1.00 86.94 73 GLU A C 1
ATOM 551 O O . GLU A 1 73 ? -23.733 7.745 14.924 1.00 86.94 73 GLU A O 1
ATOM 556 N N . LEU A 1 74 ? -21.799 8.731 14.377 1.00 86.44 74 LEU A N 1
ATOM 557 C CA . LEU A 1 74 ? -21.215 7.538 13.769 1.00 86.44 74 LEU A CA 1
ATOM 558 C C . LEU A 1 74 ? -20.311 6.864 14.793 1.00 86.44 74 LEU A C 1
ATOM 560 O O . LEU A 1 74 ? -19.294 7.428 15.194 1.00 86.44 74 LEU A O 1
ATOM 564 N N . LYS A 1 75 ? -20.667 5.645 15.186 1.00 88.62 75 LYS A N 1
ATOM 565 C CA . LYS A 1 75 ? -19.864 4.817 16.081 1.00 88.62 75 LYS A CA 1
ATOM 566 C C . LYS A 1 75 ? -19.250 3.673 15.283 1.00 88.62 75 LYS A C 1
ATOM 568 O O . LYS A 1 75 ? -19.911 3.083 14.435 1.00 88.62 75 LYS A O 1
ATOM 573 N N . THR A 1 76 ? -17.994 3.326 15.542 1.00 89.81 76 THR A N 1
ATOM 574 C CA . THR A 1 76 ? -17.435 2.069 15.028 1.00 89.81 76 THR A CA 1
ATOM 575 C C . THR A 1 76 ? -18.003 0.891 15.810 1.00 89.81 76 THR A C 1
ATOM 577 O O . THR A 1 76 ? -18.242 1.005 17.014 1.00 89.81 76 THR A O 1
ATOM 580 N N . SER A 1 77 ? -18.165 -0.251 15.146 1.00 89.25 77 SER A N 1
ATOM 581 C CA . SER A 1 77 ? -18.532 -1.498 15.823 1.00 89.25 77 SER A CA 1
ATOM 582 C C . SER A 1 77 ? -17.516 -1.876 16.908 1.00 89.25 77 SER A C 1
ATOM 584 O O . SER A 1 77 ? -16.339 -1.506 16.842 1.00 89.25 77 SER A O 1
ATOM 586 N N . ASP A 1 78 ? -17.951 -2.676 17.883 1.00 90.94 78 ASP A N 1
ATOM 587 C CA . ASP A 1 78 ? -17.091 -3.172 18.966 1.00 90.94 78 ASP A CA 1
ATOM 588 C C . ASP A 1 78 ? -15.998 -4.144 18.468 1.00 90.94 78 ASP A C 1
ATOM 590 O O . ASP A 1 78 ? -15.139 -4.571 19.247 1.00 90.94 78 ASP A O 1
ATOM 594 N N . ASP A 1 79 ? -16.032 -4.520 17.186 1.00 94.19 79 ASP A N 1
ATOM 595 C CA . ASP A 1 79 ? -14.990 -5.303 16.528 1.00 94.19 79 ASP A CA 1
ATOM 596 C C . ASP A 1 79 ? -13.720 -4.473 16.287 1.00 94.19 79 ASP A C 1
ATOM 598 O O . ASP A 1 79 ? -12.613 -5.002 16.358 1.00 94.19 79 ASP A O 1
ATOM 602 N N . PHE A 1 80 ? -13.853 -3.161 16.070 1.00 95.81 80 PHE A N 1
ATOM 603 C CA . PHE A 1 80 ? -12.723 -2.263 15.849 1.00 95.81 80 PHE A CA 1
ATOM 604 C C . PHE A 1 80 ? -11.965 -1.981 17.152 1.00 95.81 80 PHE A C 1
ATOM 606 O O . PHE A 1 80 ? -12.524 -1.482 18.127 1.00 95.81 80 PHE A O 1
ATOM 613 N N . THR A 1 81 ? -10.661 -2.265 17.164 1.00 96.31 81 THR A N 1
ATOM 614 C CA . THR A 1 81 ? -9.801 -2.080 18.350 1.00 96.31 81 THR A CA 1
ATOM 615 C C . THR A 1 81 ? -8.686 -1.059 18.147 1.00 96.31 81 THR A C 1
ATOM 617 O O . THR A 1 81 ? -8.021 -0.681 19.113 1.00 96.31 81 THR A O 1
ATOM 620 N N . GLY A 1 82 ? -8.470 -0.592 16.917 1.00 96.56 82 GLY A N 1
ATOM 621 C CA . GLY A 1 82 ? -7.486 0.435 16.597 1.00 96.56 82 GLY A CA 1
ATOM 622 C C . GLY A 1 82 ? -6.857 0.240 15.222 1.00 96.56 82 GLY A C 1
ATOM 623 O O . GLY A 1 82 ? -7.473 -0.338 14.335 1.00 96.56 82 GLY A O 1
ATOM 624 N N . PHE A 1 83 ? -5.639 0.736 15.031 1.00 97.50 83 PHE A N 1
ATOM 625 C CA . PHE A 1 83 ? -4.964 0.750 13.732 1.00 97.50 83 PHE A CA 1
ATOM 626 C C . PHE A 1 83 ? -3.457 0.544 13.880 1.00 97.50 83 PHE A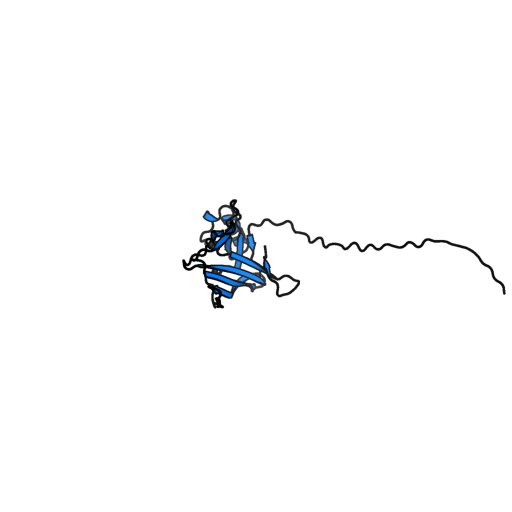 C 1
ATOM 628 O O . PHE A 1 83 ? -2.858 0.913 14.894 1.00 97.50 83 PHE A O 1
ATOM 635 N N . GLU A 1 84 ? -2.845 0.001 12.838 1.00 98.38 84 GLU A N 1
ATOM 636 C CA . GLU A 1 84 ? -1.407 0.007 12.621 1.00 98.38 84 GLU A CA 1
ATOM 637 C C . GLU A 1 84 ? -1.063 0.944 11.465 1.00 98.38 84 GLU A C 1
ATOM 639 O O . GLU A 1 84 ? -1.776 0.993 10.464 1.00 98.38 84 GLU A O 1
ATOM 644 N N . ILE A 1 85 ? -0.005 1.735 11.638 1.00 98.31 85 ILE A N 1
ATOM 645 C CA . ILE A 1 85 ? 0.576 2.549 10.575 1.00 98.31 85 ILE A CA 1
ATOM 646 C C . ILE A 1 85 ? 1.968 2.016 10.284 1.00 98.31 85 ILE A C 1
ATOM 648 O O . ILE A 1 85 ? 2.855 2.140 11.136 1.00 98.31 85 ILE A O 1
ATOM 652 N N . ASP A 1 86 ? 2.152 1.515 9.072 1.00 98.31 86 ASP A N 1
ATOM 653 C CA . ASP A 1 86 ? 3.442 1.074 8.565 1.00 98.31 86 ASP A CA 1
ATOM 654 C C . ASP A 1 86 ? 4.036 2.134 7.650 1.00 98.31 86 ASP A C 1
ATOM 656 O O . ASP A 1 86 ? 3.345 2.772 6.850 1.00 98.31 86 ASP A O 1
ATOM 660 N N . TYR A 1 87 ? 5.346 2.299 7.759 1.00 97.44 87 TYR A N 1
ATOM 661 C CA . TYR A 1 87 ? 6.132 3.139 6.876 1.00 97.44 87 TYR A CA 1
ATOM 662 C C . TYR A 1 87 ? 7.123 2.273 6.118 1.00 97.44 87 TYR A C 1
ATOM 664 O O . TYR A 1 87 ? 7.926 1.569 6.733 1.00 97.44 87 TYR A O 1
ATOM 672 N N . TYR A 1 88 ? 7.097 2.387 4.796 1.00 96.75 88 TYR A N 1
ATOM 673 C CA . TYR A 1 88 ? 8.072 1.780 3.900 1.00 96.75 88 TYR A CA 1
ATOM 674 C C . TYR A 1 88 ? 8.876 2.876 3.206 1.00 96.75 88 TYR A C 1
ATOM 676 O O . TYR A 1 88 ? 8.311 3.887 2.786 1.00 96.75 88 TYR A O 1
ATOM 684 N N . ALA A 1 89 ? 10.182 2.690 3.067 1.00 94.50 89 ALA A N 1
ATOM 685 C CA . ALA A 1 89 ? 11.036 3.565 2.278 1.00 94.50 89 ALA A CA 1
ATOM 686 C C . ALA A 1 89 ? 11.076 3.071 0.832 1.00 94.50 89 ALA A C 1
ATOM 688 O O . ALA A 1 89 ? 11.192 1.870 0.590 1.00 94.50 89 ALA A O 1
ATOM 689 N N . VAL A 1 90 ? 11.015 3.998 -0.125 1.00 92.88 90 VAL A N 1
ATOM 690 C CA . VAL A 1 90 ? 11.294 3.705 -1.533 1.00 92.88 90 VAL A CA 1
ATOM 691 C C . VAL A 1 90 ? 12.737 4.125 -1.801 1.00 92.88 90 VAL A C 1
ATOM 693 O O . VAL A 1 90 ? 13.044 5.308 -1.949 1.00 92.88 90 VAL A O 1
ATOM 696 N N . ASN A 1 91 ? 13.651 3.161 -1.806 1.00 88.31 91 ASN A N 1
ATOM 697 C CA . ASN A 1 91 ? 15.092 3.379 -1.924 1.00 88.31 91 ASN A CA 1
ATOM 698 C C . ASN A 1 91 ? 15.572 3.169 -3.360 1.00 88.31 91 ASN A C 1
ATOM 700 O O . ASN A 1 91 ? 14.996 2.381 -4.095 1.00 88.31 91 ASN A O 1
ATOM 704 N N . ALA A 1 92 ? 16.663 3.814 -3.768 1.00 81.94 92 ALA A N 1
ATOM 705 C CA . ALA A 1 92 ? 17.325 3.496 -5.033 1.00 81.94 92 ALA A CA 1
ATOM 706 C C . ALA A 1 92 ? 18.348 2.367 -4.815 1.00 81.94 92 ALA A C 1
ATOM 708 O O . ALA A 1 92 ? 19.354 2.587 -4.147 1.00 81.94 92 ALA A O 1
ATOM 709 N N . LEU A 1 93 ? 18.141 1.186 -5.408 1.00 67.75 93 LEU A N 1
ATOM 710 C CA . LEU A 1 93 ? 19.147 0.110 -5.407 1.00 67.75 93 LEU A CA 1
ATOM 711 C C . LEU A 1 93 ? 20.361 0.480 -6.285 1.00 67.75 93 LEU A C 1
ATOM 713 O O . LEU A 1 93 ? 21.492 0.123 -5.990 1.00 67.75 93 LEU A O 1
ATOM 717 N N . ASN A 1 94 ? 20.097 1.214 -7.369 1.00 66.56 94 ASN A N 1
ATOM 718 C CA . ASN A 1 94 ? 21.023 1.923 -8.262 1.00 66.56 94 ASN A CA 1
ATOM 719 C C . ASN A 1 94 ? 20.280 3.164 -8.788 1.00 66.56 94 ASN A C 1
ATOM 721 O O . ASN A 1 94 ? 19.076 3.259 -8.554 1.00 66.56 94 ASN A O 1
ATOM 725 N N . ARG A 1 95 ? 20.935 4.081 -9.529 1.00 58.09 95 ARG A N 1
ATOM 726 C CA . ARG A 1 95 ? 20.386 5.412 -9.912 1.00 58.09 95 ARG A CA 1
ATOM 727 C C . ARG A 1 95 ? 18.915 5.447 -10.386 1.00 58.09 95 ARG A C 1
ATOM 729 O O . ARG A 1 95 ? 18.316 6.510 -10.274 1.00 58.09 95 ARG A O 1
ATOM 736 N N . HIS A 1 96 ? 18.326 4.342 -10.866 1.00 57.03 96 HIS A N 1
ATOM 737 C CA . HIS A 1 96 ? 16.957 4.290 -11.401 1.00 57.03 96 HIS A CA 1
ATOM 738 C C . HIS A 1 96 ? 16.097 3.071 -10.989 1.00 57.03 96 HIS A C 1
ATOM 740 O O . HIS A 1 96 ? 15.090 2.825 -11.646 1.00 57.03 96 HIS A O 1
ATOM 746 N N . ARG A 1 97 ? 16.463 2.283 -9.962 1.00 66.56 97 ARG A N 1
ATOM 747 C CA . ARG A 1 97 ? 15.675 1.091 -9.558 1.00 66.56 97 ARG A CA 1
ATOM 748 C C . ARG A 1 97 ? 15.136 1.211 -8.130 1.00 66.56 97 ARG A C 1
ATOM 750 O O . ARG A 1 97 ? 15.948 1.056 -7.213 1.00 66.56 97 ARG A O 1
ATOM 757 N N . PRO A 1 98 ? 13.834 1.497 -7.922 1.00 70.94 98 PRO A N 1
ATOM 758 C CA . PRO A 1 98 ? 13.241 1.486 -6.593 1.00 70.94 98 PRO A CA 1
ATOM 759 C C . PRO A 1 98 ? 13.254 0.086 -5.955 1.00 70.94 98 PRO A C 1
ATOM 761 O O . PRO A 1 98 ? 12.891 -0.905 -6.583 1.00 70.94 98 PRO A O 1
ATOM 764 N N . PHE A 1 99 ? 13.658 0.024 -4.690 1.00 84.62 99 PHE A N 1
ATOM 765 C CA . PHE A 1 99 ? 13.498 -1.105 -3.778 1.00 84.62 99 PHE A CA 1
ATOM 766 C C . PHE A 1 99 ? 12.676 -0.627 -2.579 1.00 84.62 99 PHE A C 1
ATOM 768 O O . PHE A 1 99 ? 12.968 0.435 -2.023 1.00 84.62 99 PHE A O 1
ATOM 775 N N . ILE A 1 100 ? 11.636 -1.376 -2.212 1.00 91.56 100 ILE A N 1
ATOM 776 C CA . ILE A 1 100 ? 10.733 -1.018 -1.115 1.00 91.56 100 ILE A CA 1
ATOM 777 C C . ILE A 1 100 ? 11.164 -1.777 0.131 1.00 91.56 100 ILE A C 1
ATOM 779 O O . ILE A 1 100 ? 11.248 -3.000 0.118 1.00 91.56 100 ILE A O 1
ATOM 783 N N . GLU A 1 101 ? 11.416 -1.045 1.209 1.00 92.19 101 GLU A N 1
ATOM 784 C CA . GLU A 1 101 ? 11.891 -1.611 2.467 1.00 92.19 101 GLU A CA 1
ATOM 785 C C . GLU A 1 101 ? 10.991 -1.182 3.620 1.00 92.19 101 GLU A C 1
ATOM 787 O O . GLU A 1 101 ? 10.707 0.007 3.792 1.00 92.19 101 GLU A O 1
ATOM 792 N N . PHE A 1 102 ? 10.568 -2.138 4.446 1.00 95.38 102 PHE A N 1
ATOM 793 C CA . PHE A 1 102 ? 9.874 -1.823 5.689 1.00 95.38 102 PHE A CA 1
ATOM 794 C C . PHE A 1 102 ? 10.791 -1.012 6.612 1.00 95.38 102 PHE A C 1
ATOM 796 O O . PHE A 1 102 ? 11.886 -1.443 6.957 1.00 95.38 102 PHE A O 1
ATOM 803 N N . SER A 1 103 ? 10.341 0.174 7.016 1.00 95.81 103 SER A N 1
ATOM 804 C CA . SER A 1 103 ? 11.121 1.085 7.859 1.00 95.81 103 SER A CA 1
ATOM 805 C C . SER A 1 103 ? 10.685 1.044 9.320 1.00 95.81 103 SER A C 1
ATOM 807 O O . SER A 1 103 ? 11.523 1.021 10.218 1.00 95.81 103 SER A O 1
ATOM 809 N N . SER A 1 104 ? 9.376 1.095 9.587 1.00 97.31 104 SER A N 1
ATOM 810 C CA . SER A 1 104 ? 8.844 1.079 10.956 1.00 97.31 104 SER A CA 1
ATOM 811 C C . SER A 1 104 ? 7.336 0.866 10.979 1.00 97.31 104 SER A C 1
ATOM 813 O O . SER A 1 104 ? 6.657 1.277 10.042 1.00 97.31 104 SER A O 1
ATOM 815 N N . ALA A 1 105 ? 6.821 0.359 12.099 1.00 98.00 105 ALA A N 1
ATOM 816 C CA . ALA A 1 105 ? 5.392 0.277 12.381 1.00 98.00 105 ALA A CA 1
ATOM 817 C C . ALA A 1 105 ? 5.036 0.976 13.696 1.00 98.00 105 ALA A C 1
ATOM 819 O O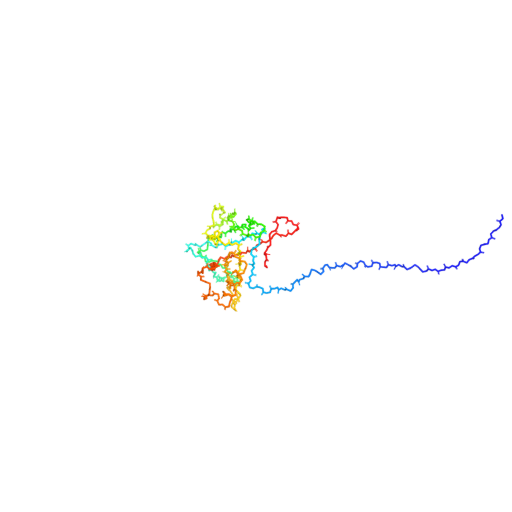 . ALA A 1 105 ? 5.822 1.037 14.652 1.00 98.00 105 ALA A O 1
ATOM 820 N N . VAL A 1 106 ? 3.810 1.483 13.762 1.00 98.25 106 VAL A N 1
ATOM 821 C CA . VAL A 1 106 ? 3.188 1.982 14.985 1.00 98.25 106 VAL A CA 1
ATOM 822 C C . VAL A 1 106 ? 1.779 1.424 15.081 1.00 98.25 106 VAL A C 1
ATOM 824 O O . VAL A 1 106 ? 0.903 1.841 14.330 1.00 98.25 106 VAL A O 1
ATOM 827 N N . ALA A 1 107 ? 1.535 0.579 16.077 1.00 98.00 107 ALA A N 1
ATOM 828 C CA . ALA A 1 107 ? 0.204 0.058 16.358 1.00 98.00 107 ALA A CA 1
ATOM 829 C C . ALA A 1 107 ? -0.412 0.763 17.564 1.00 98.00 107 ALA A C 1
ATOM 831 O O . ALA A 1 107 ? 0.204 0.839 18.630 1.00 98.00 107 ALA A O 1
ATOM 832 N N . THR A 1 108 ? -1.640 1.251 17.409 1.00 98.06 108 THR A N 1
ATOM 833 C CA . THR A 1 108 ? -2.481 1.751 18.499 1.00 98.06 108 THR A CA 1
ATOM 834 C C . THR A 1 108 ? -3.653 0.799 18.662 1.00 98.06 108 THR A C 1
ATOM 836 O O . THR A 1 108 ? -4.474 0.694 17.760 1.00 98.06 108 THR A O 1
ATOM 839 N N . ARG A 1 109 ? -3.743 0.113 19.804 1.00 96.19 109 ARG A N 1
ATOM 840 C CA . ARG A 1 109 ? -4.831 -0.819 20.129 1.00 96.19 109 ARG A CA 1
ATOM 841 C C . ARG A 1 109 ? -5.416 -0.467 21.490 1.00 96.19 109 ARG A C 1
ATOM 843 O O . ARG A 1 109 ? -4.677 -0.426 22.471 1.00 96.19 109 ARG A O 1
ATOM 850 N N . ASN A 1 110 ? -6.720 -0.204 21.558 1.00 93.12 110 ASN A N 1
ATOM 851 C CA . ASN A 1 110 ? -7.429 0.212 22.775 1.00 93.12 110 ASN A CA 1
ATOM 852 C C . ASN A 1 110 ? -6.713 1.372 23.502 1.00 93.12 110 ASN A C 1
ATOM 854 O O . ASN A 1 110 ? -6.484 1.323 24.708 1.00 93.12 110 ASN A O 1
ATOM 858 N N . GLY A 1 111 ? -6.252 2.373 22.742 1.00 91.31 111 GLY A N 1
ATOM 859 C CA . GLY A 1 111 ? -5.497 3.524 23.259 1.00 91.31 111 GLY A CA 1
ATOM 860 C C . GLY A 1 111 ? -4.031 3.247 23.625 1.00 91.31 111 GLY A C 1
ATOM 861 O O . GLY A 1 111 ? -3.279 4.186 23.878 1.00 91.31 111 GLY A O 1
ATOM 862 N N . LYS A 1 112 ? -3.577 1.988 23.611 1.00 96.81 112 LYS A N 1
ATOM 863 C CA . LYS A 1 112 ? -2.181 1.627 23.884 1.00 96.81 112 LYS A CA 1
ATOM 864 C C . LYS A 1 112 ? -1.359 1.612 22.600 1.00 96.81 112 LYS A C 1
ATOM 866 O O . LYS A 1 112 ? -1.692 0.907 21.650 1.00 96.81 112 LYS A O 1
ATOM 871 N N . ARG A 1 113 ? -0.241 2.339 22.608 1.00 97.62 113 ARG A N 1
ATOM 872 C CA . ARG A 1 113 ? 0.705 2.409 21.488 1.00 97.62 113 ARG A CA 1
ATOM 873 C C . ARG A 1 113 ? 1.845 1.403 21.651 1.00 97.62 113 ARG A C 1
ATOM 875 O O . ARG A 1 113 ? 2.414 1.275 22.732 1.00 97.62 113 ARG A O 1
ATOM 882 N N . THR A 1 114 ? 2.208 0.728 20.567 1.00 98.06 114 THR A N 1
ATOM 883 C CA . THR A 1 114 ? 3.356 -0.186 20.468 1.00 98.06 114 THR A CA 1
ATOM 884 C C . THR A 1 114 ? 4.114 0.054 19.159 1.00 98.06 114 THR A C 1
ATOM 886 O O . THR A 1 114 ? 3.620 0.757 1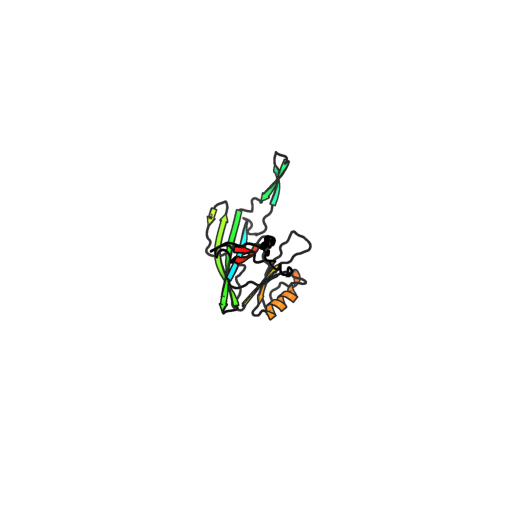8.274 1.00 98.06 114 THR A O 1
ATOM 889 N N . LYS A 1 115 ? 5.334 -0.482 19.056 1.00 97.62 115 LYS A N 1
ATOM 890 C CA . LYS A 1 115 ? 6.185 -0.399 17.860 1.00 97.62 115 LYS A CA 1
ATOM 891 C C . LYS A 1 115 ? 6.556 -1.815 17.402 1.00 97.62 115 LYS A C 1
ATOM 893 O O . LYS A 1 115 ? 7.568 -2.336 17.872 1.00 97.62 115 LYS A O 1
ATOM 898 N N . PRO A 1 116 ? 5.713 -2.465 16.587 1.00 97.06 116 PRO A N 1
ATOM 899 C CA . PRO A 1 116 ? 6.030 -3.765 16.007 1.00 97.06 116 PRO A CA 1
ATOM 900 C C . PRO A 1 116 ? 7.318 -3.710 15.176 1.00 97.06 116 PRO A C 1
ATOM 902 O O . PRO A 1 116 ? 7.658 -2.673 14.605 1.00 97.06 116 PRO A O 1
ATOM 905 N N . SER A 1 117 ? 8.032 -4.833 15.110 1.00 96.12 117 SER A N 1
ATOM 906 C CA . SER A 1 117 ? 9.239 -4.980 14.284 1.00 96.12 117 SER A CA 1
ATOM 907 C C . SER A 1 117 ? 8.941 -5.385 12.838 1.00 96.12 117 SER A C 1
ATOM 909 O O . SER A 1 117 ? 9.859 -5.438 12.030 1.00 96.12 117 SER A O 1
ATOM 911 N N . GLN A 1 118 ? 7.686 -5.704 12.530 1.00 95.88 118 GLN A N 1
ATOM 912 C CA . GLN A 1 118 ? 7.210 -6.151 11.224 1.00 95.88 118 GLN A CA 1
ATOM 913 C C . GLN A 1 118 ? 5.759 -5.686 11.036 1.00 95.88 118 GLN A C 1
ATOM 915 O O . GLN A 1 118 ? 5.071 -5.522 12.051 1.00 95.88 118 GLN A O 1
ATOM 920 N N . PRO A 1 119 ? 5.302 -5.487 9.790 1.00 96.06 119 PRO A N 1
ATOM 921 C CA . PRO A 1 119 ? 3.935 -5.065 9.516 1.00 96.06 119 PRO A CA 1
ATOM 922 C C . PRO A 1 119 ? 2.938 -6.185 9.830 1.00 96.06 119 PRO A C 1
ATOM 924 O O . PRO A 1 119 ? 3.226 -7.370 9.643 1.00 96.06 119 PRO A O 1
ATOM 927 N N . LEU A 1 120 ? 1.736 -5.807 10.255 1.00 94.31 120 LEU A N 1
ATOM 928 C CA . LEU A 1 120 ? 0.609 -6.704 10.500 1.00 94.31 120 LEU A CA 1
ATOM 929 C C . LEU A 1 120 ? 0.175 -7.415 9.216 1.00 94.31 120 LEU A C 1
ATOM 931 O O . LEU A 1 120 ? -0.229 -8.576 9.259 1.00 94.31 120 LEU A O 1
ATOM 935 N N . PHE A 1 121 ? 0.270 -6.718 8.082 1.00 93.31 121 PHE A N 1
ATOM 936 C CA . PHE A 1 121 ? 0.016 -7.273 6.761 1.00 93.31 121 PHE A CA 1
ATOM 937 C C . PHE A 1 121 ? 1.137 -6.846 5.797 1.00 93.31 121 PHE A C 1
ATOM 939 O O . PHE A 1 121 ? 1.275 -5.654 5.512 1.00 93.31 121 PHE A O 1
ATOM 946 N N . PRO A 1 122 ? 1.954 -7.782 5.283 1.00 91.50 122 PRO A N 1
ATOM 947 C CA . PRO A 1 122 ? 3.109 -7.452 4.453 1.00 91.50 122 PRO A CA 1
ATOM 948 C C . PRO A 1 122 ? 2.696 -7.151 2.999 1.00 91.50 122 PRO A C 1
ATOM 950 O O . PRO A 1 122 ? 2.896 -7.966 2.104 1.00 91.50 122 PRO A O 1
ATOM 953 N N . LEU A 1 123 ? 2.123 -5.966 2.740 1.00 90.75 123 LEU A N 1
ATOM 954 C CA . LEU A 1 123 ? 1.679 -5.571 1.388 1.00 90.75 123 LEU A CA 1
ATOM 955 C C . LEU A 1 123 ? 2.817 -5.487 0.356 1.00 90.75 123 LEU A C 1
ATOM 957 O O . LEU A 1 123 ? 2.571 -5.656 -0.836 1.00 90.75 123 LEU A O 1
ATOM 961 N N . PHE A 1 124 ? 4.041 -5.198 0.801 1.00 91.12 124 PHE A N 1
ATOM 962 C CA . PHE A 1 124 ? 5.196 -4.949 -0.067 1.00 91.12 124 PHE A CA 1
ATOM 963 C C . PHE A 1 124 ? 6.266 -6.045 0.010 1.00 91.12 124 PHE A C 1
ATOM 965 O O . PHE A 1 124 ? 7.445 -5.768 -0.203 1.00 91.12 124 PHE A O 1
ATOM 972 N N . ASP A 1 125 ? 5.867 -7.290 0.280 1.00 87.56 125 ASP A N 1
ATOM 973 C CA . ASP A 1 125 ? 6.749 -8.453 0.122 1.00 87.56 125 ASP A CA 1
ATOM 974 C C . ASP A 1 125 ? 6.877 -8.821 -1.366 1.00 87.56 125 ASP A C 1
ATOM 976 O O . ASP A 1 125 ? 6.197 -9.702 -1.896 1.00 87.56 125 ASP A O 1
ATOM 980 N N . LEU A 1 126 ? 7.682 -8.033 -2.082 1.00 86.56 126 LEU A N 1
ATOM 981 C CA . LEU A 1 126 ? 7.887 -8.159 -3.520 1.00 86.56 126 LEU A CA 1
ATOM 982 C C . LEU A 1 126 ? 9.171 -8.956 -3.814 1.00 86.56 126 LEU A C 1
ATOM 984 O O . LEU A 1 126 ? 10.193 -8.749 -3.155 1.00 86.56 126 LEU A O 1
ATOM 988 N N . PRO A 1 127 ? 9.179 -9.828 -4.838 1.00 85.44 127 PRO A N 1
ATOM 989 C CA . PRO A 1 127 ? 10.369 -10.568 -5.222 1.00 85.44 127 PRO A CA 1
ATOM 990 C C . PRO A 1 127 ? 11.453 -9.619 -5.736 1.00 85.44 127 PRO A C 1
ATOM 992 O O . PRO A 1 127 ? 11.179 -8.626 -6.404 1.00 85.44 127 PRO A O 1
ATOM 995 N N . ALA A 1 128 ? 12.717 -9.980 -5.522 1.00 82.69 128 ALA A N 1
ATOM 996 C CA . ALA A 1 128 ? 13.865 -9.165 -5.933 1.00 82.69 128 ALA A CA 1
ATOM 997 C C . ALA A 1 128 ? 13.969 -8.915 -7.457 1.00 82.69 128 ALA A C 1
ATOM 999 O O . ALA A 1 128 ? 14.782 -8.103 -7.899 1.00 82.69 128 ALA A O 1
ATOM 1000 N N . THR A 1 129 ? 13.176 -9.624 -8.265 1.00 84.06 129 THR A N 1
ATOM 1001 C CA . THR A 1 129 ? 13.117 -9.497 -9.726 1.00 84.06 129 THR A CA 1
ATOM 1002 C C . THR A 1 129 ? 12.310 -8.291 -10.205 1.00 84.06 129 THR A C 1
ATOM 1004 O O . THR A 1 129 ? 12.468 -7.895 -11.360 1.00 84.06 129 THR A O 1
ATOM 1007 N N . VAL A 1 130 ? 11.462 -7.691 -9.359 1.00 86.81 130 VAL A N 1
ATOM 1008 C CA . VAL A 1 130 ? 10.741 -6.465 -9.726 1.00 86.81 130 VAL A CA 1
ATOM 1009 C C . VAL A 1 130 ? 11.553 -5.227 -9.363 1.00 86.81 130 VAL A C 1
ATOM 1011 O O . VAL A 1 130 ? 12.268 -5.180 -8.360 1.00 86.81 130 VAL A O 1
ATOM 1014 N N . HIS A 1 131 ? 11.470 -4.214 -10.217 1.00 87.25 131 HIS A N 1
ATOM 1015 C CA . HIS A 1 131 ? 12.274 -2.997 -10.115 1.00 87.25 131 HIS A CA 1
ATOM 1016 C C . HIS A 1 131 ? 11.459 -1.725 -10.265 1.00 87.25 131 HIS A C 1
ATOM 1018 O O . HIS A 1 131 ? 11.987 -0.654 -10.007 1.00 87.25 131 HIS A O 1
ATOM 1024 N N . TYR A 1 132 ? 10.208 -1.825 -10.703 1.00 91.31 132 TYR A N 1
ATOM 1025 C CA . TYR A 1 132 ? 9.307 -0.696 -10.863 1.00 91.31 132 TYR A CA 1
ATOM 1026 C C . TYR A 1 132 ? 7.976 -1.066 -10.238 1.00 91.31 132 TYR A C 1
ATOM 1028 O O . TYR A 1 132 ? 7.468 -2.159 -10.489 1.00 91.31 132 TYR A O 1
ATOM 1036 N N . VAL A 1 133 ? 7.438 -0.165 -9.419 1.00 93.25 133 VAL A N 1
ATOM 1037 C CA . VAL A 1 133 ? 6.196 -0.380 -8.677 1.00 93.25 133 VAL A CA 1
ATOM 1038 C C . VAL A 1 133 ? 5.267 0.802 -8.919 1.00 93.25 133 VAL A C 1
ATOM 1040 O O . VAL A 1 133 ? 5.688 1.955 -8.836 1.00 93.25 133 VAL A O 1
ATOM 1043 N N . ARG A 1 134 ? 4.006 0.501 -9.210 1.00 93.69 134 ARG A N 1
ATOM 1044 C CA . ARG A 1 134 ? 2.929 1.447 -9.488 1.00 93.69 134 ARG A CA 1
ATOM 1045 C C . ARG A 1 134 ? 1.752 1.143 -8.581 1.00 93.69 134 ARG A C 1
ATOM 1047 O O . ARG A 1 134 ? 1.357 -0.012 -8.439 1.00 93.69 134 ARG A O 1
ATOM 1054 N N . LEU A 1 135 ? 1.182 2.184 -7.992 1.00 93.00 135 LEU A N 1
ATOM 1055 C CA . LEU A 1 135 ? -0.118 2.109 -7.341 1.00 93.00 135 LEU A CA 1
ATOM 1056 C C . LEU A 1 135 ? -1.170 2.555 -8.348 1.00 93.00 135 LEU A C 1
ATOM 1058 O O . LEU A 1 135 ? -1.162 3.707 -8.773 1.00 93.00 135 LEU A O 1
ATOM 1062 N N . LEU A 1 136 ? -2.033 1.628 -8.752 1.00 90.75 136 LEU A N 1
ATOM 1063 C CA . LEU A 1 136 ? -3.182 1.874 -9.617 1.00 90.75 136 LEU A CA 1
ATOM 1064 C C . LEU A 1 136 ? -4.391 2.210 -8.731 1.00 90.75 136 LEU A C 1
ATOM 1066 O O . LEU A 1 136 ? -4.809 1.387 -7.921 1.00 90.75 136 LEU A O 1
ATOM 1070 N N . PHE A 1 137 ? -4.929 3.414 -8.881 1.00 85.81 137 PHE A N 1
ATOM 1071 C CA . PHE A 1 137 ? -6.166 3.912 -8.291 1.00 85.81 137 PHE A CA 1
ATOM 1072 C C . PHE A 1 137 ? -7.336 3.672 -9.236 1.00 85.81 137 PHE A C 1
ATOM 1074 O O . PHE A 1 137 ? -7.379 4.192 -10.352 1.00 85.81 137 PHE A O 1
ATOM 1081 N N . LEU A 1 138 ? -8.332 2.938 -8.766 1.00 74.31 138 LEU A N 1
ATOM 1082 C CA . LEU A 1 138 ? -9.528 2.686 -9.544 1.00 74.31 138 LEU A CA 1
ATOM 1083 C C . LEU A 1 138 ? -10.665 3.518 -8.983 1.00 74.31 138 LEU A C 1
ATOM 1085 O O . LEU A 1 138 ? -11.180 3.270 -7.898 1.00 74.31 138 LEU A O 1
ATOM 1089 N N . THR A 1 139 ? -11.070 4.524 -9.743 1.00 62.19 139 THR A N 1
ATOM 1090 C CA . THR A 1 139 ? -12.287 5.278 -9.469 1.00 62.19 139 THR A CA 1
ATOM 1091 C C . THR A 1 139 ? -13.449 4.570 -10.159 1.00 62.19 139 THR A C 1
ATOM 1093 O O . THR A 1 139 ? -13.757 4.815 -11.324 1.00 62.19 139 THR A O 1
ATOM 1096 N N . ARG A 1 140 ? -14.104 3.636 -9.460 1.00 54.09 140 ARG A N 1
ATOM 1097 C CA . ARG A 1 140 ? -15.396 3.121 -9.936 1.00 54.09 140 ARG A CA 1
ATOM 1098 C C . ARG A 1 140 ? -16.473 4.193 -9.771 1.00 54.09 140 ARG A C 1
ATOM 1100 O O . ARG A 1 140 ? -16.389 5.076 -8.923 1.00 54.09 140 ARG A O 1
ATOM 1107 N N . VAL A 1 141 ? -17.518 4.083 -10.588 1.00 43.81 141 VAL A N 1
ATOM 1108 C CA . VAL A 1 141 ? -18.676 4.997 -10.640 1.00 43.81 141 VAL A CA 1
ATOM 1109 C C . VAL A 1 141 ? -19.440 5.058 -9.299 1.00 43.81 141 VAL A C 1
ATOM 1111 O O . VAL A 1 141 ? -20.177 6.010 -9.051 1.00 43.81 141 VAL A O 1
ATOM 1114 N N . SER A 1 142 ? -19.227 4.101 -8.388 1.00 41.78 142 SER A N 1
ATOM 1115 C CA . SER A 1 142 ? -19.633 4.211 -6.984 1.00 41.78 142 SER A CA 1
ATOM 1116 C C . SER A 1 142 ? -18.527 4.872 -6.155 1.00 41.78 142 SER A C 1
ATOM 1118 O O . SER A 1 142 ? -17.499 4.264 -5.876 1.00 41.78 142 SER A O 1
ATOM 1120 N N . GLN A 1 143 ? -18.775 6.099 -5.700 1.00 40.28 143 GLN A N 1
ATOM 1121 C CA . GLN A 1 143 ? -17.858 6.959 -4.931 1.00 40.28 143 GLN A CA 1
ATOM 1122 C C . GLN A 1 143 ? -17.384 6.403 -3.564 1.00 40.28 143 GLN A C 1
ATOM 1124 O O . GLN A 1 143 ? -16.741 7.129 -2.813 1.00 40.28 143 GLN A O 1
ATOM 1129 N N . ASN A 1 144 ? -17.694 5.148 -3.224 1.00 42.47 144 ASN A N 1
ATOM 1130 C CA . ASN A 1 144 ? -17.459 4.566 -1.898 1.00 42.47 144 ASN A CA 1
ATOM 1131 C C . ASN A 1 144 ? -16.333 3.523 -1.836 1.00 42.47 144 ASN A C 1
ATOM 1133 O O . ASN A 1 144 ? -16.048 3.032 -0.746 1.00 42.47 144 ASN A O 1
ATOM 1137 N N . GLU A 1 145 ? -15.692 3.176 -2.954 1.00 51.25 145 GLU A N 1
ATOM 1138 C CA . GLU A 1 145 ? -14.665 2.126 -2.980 1.00 51.25 145 GLU A CA 1
ATOM 1139 C C . GLU A 1 145 ? -13.378 2.669 -3.608 1.00 51.25 145 GLU A C 1
ATOM 1141 O O . GLU A 1 145 ? -13.282 2.891 -4.815 1.00 51.25 145 GLU A O 1
ATOM 1146 N N . HIS A 1 146 ? -12.393 2.951 -2.749 1.00 61.47 146 HIS A N 1
ATOM 1147 C CA . HIS A 1 146 ? -11.029 3.283 -3.149 1.00 61.47 146 HIS A CA 1
ATOM 1148 C C . HIS A 1 146 ? -10.260 1.987 -3.417 1.00 61.47 146 HIS A C 1
ATOM 1150 O O . HIS A 1 146 ? -9.387 1.601 -2.642 1.00 61.47 146 HIS A O 1
ATOM 1156 N N . ASP A 1 147 ? -10.607 1.314 -4.510 1.00 78.50 147 ASP A N 1
ATOM 1157 C CA . ASP A 1 147 ? -9.902 0.118 -4.957 1.00 78.50 147 ASP A CA 1
ATOM 1158 C C . ASP A 1 147 ? -8.490 0.520 -5.411 1.00 78.50 147 ASP A C 1
ATOM 1160 O O . ASP A 1 147 ? -8.310 1.321 -6.336 1.00 78.50 147 ASP A O 1
ATOM 1164 N N . GLN A 1 148 ? -7.473 -0.033 -4.752 1.00 88.25 148 GLN A N 1
ATOM 1165 C CA . GLN A 1 148 ? -6.072 0.163 -5.111 1.00 88.25 148 GLN A CA 1
ATOM 1166 C C . GLN A 1 148 ? -5.426 -1.177 -5.457 1.00 88.25 148 GLN A C 1
ATOM 1168 O O . GLN A 1 148 ? -5.618 -2.170 -4.756 1.00 88.25 148 GLN A O 1
ATOM 1173 N N . ALA A 1 149 ? -4.615 -1.199 -6.511 1.00 91.38 149 ALA A N 1
ATOM 1174 C CA . ALA A 1 149 ? -3.787 -2.349 -6.855 1.00 91.38 149 ALA A CA 1
ATOM 1175 C C . ALA A 1 149 ? -2.306 -1.963 -6.895 1.00 91.38 149 ALA A C 1
ATOM 1177 O O . ALA A 1 149 ? -1.930 -0.909 -7.411 1.00 91.38 149 ALA A O 1
ATOM 1178 N N . ILE A 1 150 ? -1.461 -2.846 -6.370 1.00 93.31 150 ILE A N 1
ATOM 1179 C CA . ILE A 1 150 ? -0.009 -2.784 -6.496 1.00 93.31 150 ILE A CA 1
ATOM 1180 C C . ILE A 1 150 ? 0.363 -3.524 -7.778 1.00 93.31 150 ILE A C 1
ATOM 1182 O O . ILE A 1 150 ? 0.174 -4.738 -7.882 1.00 93.31 150 ILE A O 1
ATOM 1186 N N . LEU A 1 151 ? 0.900 -2.785 -8.745 1.00 94.19 151 LEU A N 1
ATOM 1187 C CA . LEU A 1 151 ? 1.518 -3.331 -9.945 1.00 94.19 151 LEU A CA 1
ATOM 1188 C C . LEU A 1 151 ? 3.035 -3.293 -9.788 1.00 94.19 151 LEU A C 1
ATOM 1190 O O . LEU A 1 151 ? 3.581 -2.259 -9.408 1.00 94.19 151 LEU A O 1
ATOM 1194 N N . ALA A 1 152 ? 3.730 -4.381 -10.109 1.00 93.56 152 ALA A N 1
ATOM 1195 C CA . ALA A 1 152 ? 5.189 -4.391 -10.123 1.00 93.56 152 ALA A CA 1
ATOM 1196 C C . ALA A 1 152 ? 5.751 -5.206 -11.291 1.00 93.56 152 ALA A C 1
ATOM 1198 O O . ALA A 1 152 ? 5.218 -6.260 -11.626 1.00 93.56 152 ALA A O 1
ATOM 1199 N N . ALA A 1 153 ? 6.832 -4.731 -11.905 1.00 93.12 153 ALA A N 1
ATOM 1200 C CA . ALA A 1 153 ? 7.473 -5.397 -13.042 1.00 93.12 153 ALA A CA 1
ATOM 1201 C C . ALA A 1 153 ? 8.989 -5.146 -13.068 1.00 93.12 153 ALA A C 1
ATOM 1203 O O . ALA A 1 153 ? 9.512 -4.320 -12.310 1.00 93.12 153 ALA A O 1
ATOM 1204 N N . SER A 1 154 ? 9.712 -5.860 -13.937 1.00 90.06 154 SER A N 1
ATOM 1205 C CA . SER A 1 154 ? 11.175 -5.747 -14.040 1.00 90.06 154 SER A CA 1
ATOM 1206 C C . SER A 1 154 ? 11.623 -4.532 -14.867 1.00 90.06 154 SER A C 1
ATOM 1208 O O . SER A 1 154 ? 12.717 -4.003 -14.658 1.00 90.06 154 SER A O 1
ATOM 1210 N N . SER A 1 155 ? 10.756 -4.030 -15.755 1.00 89.94 155 SER A N 1
ATOM 1211 C CA . SER A 1 155 ? 10.991 -2.843 -16.585 1.00 89.94 155 SER A CA 1
ATOM 1212 C C . SER A 1 155 ? 9.771 -1.919 -16.663 1.00 89.94 155 SER A C 1
ATOM 1214 O O . SER A 1 155 ? 8.634 -2.347 -16.467 1.00 89.94 155 SER A O 1
ATOM 1216 N N . VAL A 1 156 ? 9.992 -0.645 -17.011 1.00 90.69 156 VAL A N 1
ATOM 1217 C CA . VAL A 1 156 ? 8.903 0.322 -17.262 1.00 90.69 156 VAL A CA 1
ATOM 1218 C C . VAL A 1 156 ? 7.992 -0.151 -18.400 1.00 90.69 156 VAL A C 1
ATOM 1220 O O . VAL A 1 156 ? 6.775 -0.041 -18.299 1.00 90.69 156 VAL A O 1
ATOM 1223 N N . ALA A 1 157 ? 8.561 -0.734 -19.461 1.00 93.00 157 ALA A N 1
ATOM 1224 C CA . ALA A 1 157 ? 7.788 -1.227 -20.600 1.00 93.00 157 ALA A CA 1
ATOM 1225 C C . ALA A 1 157 ? 6.830 -2.365 -20.208 1.00 93.00 157 ALA A C 1
ATOM 1227 O O . ALA A 1 157 ? 5.676 -2.373 -20.642 1.00 93.00 157 ALA A O 1
ATOM 1228 N N . GLU A 1 158 ? 7.288 -3.295 -19.365 1.00 93.62 158 GLU A N 1
ATOM 1229 C CA . GLU A 1 158 ? 6.448 -4.357 -18.800 1.00 93.62 158 GLU A CA 1
ATOM 1230 C C . GLU A 1 158 ? 5.400 -3.798 -17.837 1.00 93.62 158 GLU A C 1
ATOM 1232 O O . GLU A 1 158 ? 4.241 -4.197 -17.914 1.00 93.62 158 GLU A O 1
ATOM 1237 N N . LEU A 1 159 ? 5.763 -2.832 -16.984 1.00 93.38 159 LEU A N 1
ATOM 1238 C CA . LEU A 1 159 ? 4.820 -2.187 -16.068 1.00 93.38 159 LEU A CA 1
ATOM 1239 C C . LEU A 1 159 ? 3.693 -1.474 -16.826 1.00 93.38 159 LEU A C 1
ATOM 1241 O O . LEU A 1 159 ? 2.522 -1.579 -16.460 1.00 93.38 159 LEU A O 1
ATOM 1245 N N . ASP A 1 160 ? 4.027 -0.783 -17.913 1.00 93.56 160 ASP A N 1
ATOM 1246 C CA . ASP A 1 160 ? 3.053 -0.116 -18.769 1.00 93.56 160 ASP A CA 1
ATOM 1247 C C . ASP A 1 160 ? 2.192 -1.118 -19.549 1.00 93.56 160 ASP A C 1
ATOM 1249 O O . ASP A 1 160 ? 0.992 -0.894 -19.720 1.00 93.56 160 ASP A O 1
ATOM 1253 N N . ALA A 1 161 ? 2.766 -2.236 -20.007 1.00 93.38 161 ALA A N 1
ATOM 1254 C CA . ALA A 1 161 ? 2.004 -3.315 -20.634 1.00 93.38 161 ALA A CA 1
ATOM 1255 C C . ALA A 1 161 ? 1.020 -3.961 -19.648 1.00 93.38 161 ALA A C 1
ATOM 1257 O O . ALA A 1 161 ? -0.148 -4.152 -19.990 1.00 93.38 161 ALA A O 1
ATOM 1258 N N . LEU A 1 162 ? 1.469 -4.220 -18.418 1.00 93.44 162 LEU A N 1
ATOM 1259 C CA . LEU A 1 162 ? 0.635 -4.719 -17.332 1.00 93.44 162 LEU A CA 1
ATOM 1260 C C . LEU A 1 162 ? -0.484 -3.725 -16.998 1.00 93.44 162 LEU A C 1
ATOM 1262 O O . LEU A 1 162 ? -1.643 -4.118 -16.915 1.00 93.44 162 LEU A O 1
ATOM 1266 N N . THR A 1 163 ? -0.167 -2.433 -16.898 1.00 92.31 163 THR A N 1
ATOM 1267 C CA . THR A 1 163 ? -1.154 -1.378 -16.613 1.00 92.31 163 THR A CA 1
ATOM 1268 C C . THR A 1 163 ? -2.238 -1.322 -17.686 1.00 92.31 163 THR A C 1
ATOM 1270 O O . THR A 1 163 ? -3.415 -1.422 -17.354 1.00 92.31 163 THR A O 1
ATOM 1273 N N . ARG A 1 164 ? -1.864 -1.271 -18.975 1.00 91.25 164 ARG A N 1
ATOM 1274 C CA . ARG A 1 164 ? -2.825 -1.265 -20.096 1.00 91.25 164 ARG A CA 1
ATOM 1275 C C . ARG A 1 164 ? -3.724 -2.501 -20.131 1.00 91.25 164 ARG A C 1
ATOM 1277 O O . ARG A 1 164 ? -4.828 -2.434 -20.661 1.00 91.25 164 ARG A O 1
ATOM 1284 N N . ARG A 1 165 ? -3.246 -3.634 -19.609 1.00 89.69 165 ARG A N 1
ATOM 1285 C CA . ARG A 1 165 ? -4.026 -4.871 -19.500 1.00 89.69 165 ARG A CA 1
ATOM 1286 C C . ARG A 1 165 ? -4.999 -4.816 -18.322 1.00 89.69 165 ARG A C 1
ATOM 1288 O O . ARG A 1 165 ? -6.145 -5.228 -18.465 1.00 89.69 165 ARG A O 1
ATOM 1295 N N . VAL A 1 166 ? -4.541 -4.346 -17.164 1.00 89.56 166 VAL A N 1
ATOM 1296 C CA . VAL A 1 166 ? -5.326 -4.346 -15.922 1.00 89.56 166 VAL A CA 1
ATOM 1297 C C . VAL A 1 166 ? -6.386 -3.250 -15.933 1.00 89.56 166 VAL A C 1
ATOM 1299 O O . VAL A 1 166 ? -7.545 -3.537 -15.658 1.00 89.56 166 VAL A O 1
ATOM 1302 N N . GLU A 1 167 ? -6.013 -2.022 -16.290 1.00 86.94 167 GLU A N 1
ATOM 1303 C CA . GLU A 1 167 ? -6.847 -0.821 -16.159 1.00 86.94 167 GLU A CA 1
ATOM 1304 C C . GLU A 1 167 ? -8.260 -0.934 -16.772 1.00 86.94 167 GLU A C 1
ATOM 1306 O O . GLU A 1 167 ? -9.211 -0.534 -16.100 1.00 86.94 167 GLU A O 1
ATOM 1311 N N . PRO A 1 168 ? -8.469 -1.523 -17.970 1.00 85.62 168 PRO A N 1
ATOM 1312 C CA . PRO A 1 168 ? -9.805 -1.609 -18.565 1.00 85.62 168 PRO A CA 1
ATOM 1313 C C . PRO A 1 168 ? -10.768 -2.544 -17.825 1.00 85.62 168 PRO A C 1
ATOM 1315 O O . PRO A 1 168 ? -11.984 -2.380 -17.919 1.00 85.62 168 PRO A O 1
ATOM 1318 N N . SER A 1 169 ? -10.259 -3.568 -17.134 1.00 84.50 169 SER A N 1
ATOM 1319 C CA . SER A 1 169 ? -11.089 -4.544 -16.407 1.00 84.50 169 SER A CA 1
ATOM 1320 C C . SER A 1 169 ? -10.327 -5.108 -15.202 1.00 84.50 169 SER A C 1
ATOM 1322 O O . SER A 1 169 ? -9.944 -6.281 -15.190 1.00 84.50 169 SER A O 1
ATOM 1324 N N . PRO A 1 170 ? -10.084 -4.291 -14.161 1.00 84.12 170 PRO A N 1
ATOM 1325 C CA . PRO A 1 170 ? -9.129 -4.637 -13.112 1.00 84.12 170 PRO A CA 1
ATOM 1326 C C . PRO A 1 170 ? -9.510 -5.893 -12.329 1.00 84.12 170 PRO A C 1
ATOM 1328 O O . PRO A 1 170 ? -8.649 -6.724 -12.052 1.00 84.12 170 PRO A O 1
ATOM 1331 N N . ALA A 1 171 ? -10.802 -6.073 -12.025 1.00 81.38 171 ALA A N 1
ATOM 1332 C CA . ALA A 1 171 ? -11.309 -7.253 -11.319 1.00 81.38 171 AL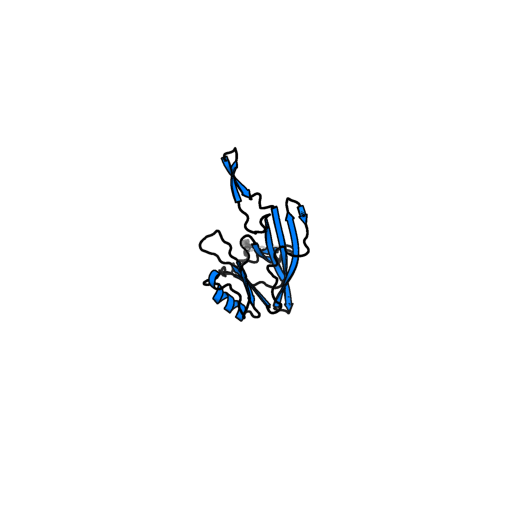A A CA 1
ATOM 1333 C C . ALA A 1 171 ? -11.033 -8.563 -12.075 1.00 81.38 171 ALA A C 1
ATOM 1335 O O . ALA A 1 171 ? -10.810 -9.607 -11.466 1.00 81.38 171 ALA A O 1
ATOM 1336 N N . GLU A 1 172 ? -11.028 -8.512 -13.406 1.00 85.06 172 GLU A N 1
ATOM 1337 C CA . GLU A 1 172 ? -10.826 -9.685 -14.255 1.00 85.06 172 GLU A CA 1
ATOM 1338 C C . GLU A 1 172 ? -9.347 -9.918 -14.579 1.00 85.06 172 GLU A C 1
ATOM 1340 O O . GLU A 1 172 ? -8.928 -11.072 -14.725 1.00 85.06 172 GLU A O 1
ATOM 1345 N N . ASN A 1 173 ? -8.563 -8.839 -14.658 1.00 89.06 173 ASN A N 1
ATOM 1346 C CA . ASN A 1 173 ? -7.209 -8.848 -15.208 1.00 89.06 173 ASN A CA 1
ATOM 1347 C C . ASN A 1 173 ? -6.102 -8.745 -14.149 1.00 89.06 173 ASN A C 1
ATOM 1349 O O . ASN A 1 173 ? -4.960 -9.100 -14.441 1.00 89.06 173 ASN A O 1
ATOM 1353 N N . CYS A 1 174 ? -6.412 -8.320 -12.919 1.00 90.31 174 CYS A N 1
ATOM 1354 C CA . CYS A 1 174 ? -5.465 -8.348 -11.805 1.00 90.31 174 CYS A CA 1
ATOM 1355 C C . CYS A 1 174 ? -5.362 -9.762 -11.216 1.00 90.31 174 CYS A C 1
ATOM 1357 O O . CYS A 1 174 ? -6.037 -10.120 -10.252 1.00 90.31 174 CYS A O 1
ATOM 1359 N N . LYS A 1 175 ? -4.543 -10.595 -11.858 1.00 84.81 175 LYS A N 1
ATOM 1360 C CA . LYS A 1 175 ? -4.274 -11.997 -11.504 1.00 84.81 175 LYS A CA 1
ATOM 1361 C C . LYS A 1 175 ? -2.760 -12.248 -11.532 1.00 84.81 175 LYS A C 1
ATOM 1363 O O . LYS A 1 175 ? -2.054 -11.437 -12.129 1.00 84.81 175 LYS A O 1
ATOM 1368 N N . PRO A 1 176 ? -2.248 -13.346 -10.943 1.00 74.12 176 PRO A N 1
ATOM 1369 C CA . PRO A 1 176 ? -0.838 -13.716 -11.076 1.00 74.12 176 PRO A CA 1
ATOM 1370 C C . PRO A 1 176 ? -0.414 -13.793 -12.551 1.00 74.12 176 PRO A C 1
ATOM 1372 O O . PRO A 1 176 ? -1.111 -14.428 -13.343 1.00 74.12 176 PRO A O 1
ATOM 1375 N N . GLN A 1 177 ? 0.706 -13.158 -12.915 1.00 72.56 177 GLN A N 1
ATOM 1376 C CA . GLN A 1 177 ? 1.235 -13.146 -14.285 1.00 72.56 177 GLN A CA 1
ATOM 1377 C C . GLN A 1 177 ? 2.735 -13.493 -14.314 1.00 72.56 177 GLN A C 1
ATOM 1379 O O . GLN A 1 177 ? 3.442 -13.226 -13.342 1.00 72.56 177 GLN A O 1
ATOM 1384 N N . PRO A 1 178 ? 3.247 -14.054 -15.425 1.00 73.19 178 PRO A N 1
ATOM 1385 C CA . PRO A 1 178 ? 4.683 -14.249 -15.629 1.00 73.19 178 PRO A CA 1
ATOM 1386 C C . PRO A 1 178 ? 5.478 -12.937 -15.713 1.00 73.19 178 PRO A C 1
ATOM 1388 O O . PRO A 1 178 ? 6.594 -12.860 -15.208 1.00 73.19 178 PRO A O 1
ATOM 1391 N N . GLU A 1 179 ? 4.916 -11.914 -16.364 1.00 74.56 179 GLU A N 1
ATOM 1392 C CA . GLU A 1 179 ? 5.598 -10.647 -16.667 1.00 74.56 179 GLU A CA 1
ATOM 1393 C C . GLU A 1 179 ? 5.571 -9.607 -15.533 1.00 74.56 179 GLU A C 1
ATOM 1395 O O . GLU A 1 179 ? 6.128 -8.517 -15.672 1.00 74.56 179 GLU A O 1
ATOM 1400 N N . GLY A 1 180 ? 4.907 -9.904 -14.415 1.00 88.06 180 GLY A N 1
ATOM 1401 C CA . GLY A 1 180 ? 4.781 -8.960 -13.315 1.00 88.06 180 GLY A CA 1
ATOM 1402 C C . GLY A 1 180 ? 3.763 -9.371 -12.263 1.00 88.06 180 GLY A C 1
ATOM 1403 O O . GLY A 1 180 ? 3.114 -10.412 -12.334 1.00 88.06 180 GLY A O 1
ATOM 1404 N N . ILE A 1 181 ? 3.624 -8.515 -11.265 1.00 91.81 181 ILE A N 1
ATOM 1405 C CA . ILE A 1 181 ? 2.750 -8.708 -10.115 1.00 91.81 181 ILE A CA 1
ATOM 1406 C C . ILE A 1 181 ? 1.596 -7.736 -10.235 1.00 91.81 181 ILE A C 1
ATOM 1408 O O . ILE A 1 181 ? 1.814 -6.543 -10.422 1.00 91.81 181 ILE A O 1
ATOM 1412 N N . CYS A 1 182 ? 0.383 -8.251 -10.072 1.00 92.50 182 CYS A N 1
ATOM 1413 C CA . CYS A 1 182 ? -0.779 -7.456 -9.724 1.00 92.50 182 CYS A CA 1
ATOM 1414 C C . CYS A 1 182 ? -1.350 -8.010 -8.424 1.00 92.50 182 CYS A C 1
ATOM 1416 O O . CYS A 1 182 ? -1.715 -9.186 -8.369 1.00 92.50 182 CYS A O 1
ATOM 1418 N N . SER A 1 183 ? -1.396 -7.182 -7.385 1.00 91.50 183 SER A N 1
ATOM 1419 C CA . SER A 1 183 ? -1.964 -7.547 -6.090 1.00 91.50 183 SER A CA 1
ATOM 1420 C C . SER A 1 183 ? -2.928 -6.473 -5.621 1.00 91.50 183 SER A C 1
ATOM 1422 O O . SER A 1 183 ? -2.606 -5.285 -5.645 1.00 91.50 183 SER A O 1
ATOM 1424 N N . TRP A 1 184 ? -4.110 -6.890 -5.187 1.00 91.38 184 TRP A N 1
ATOM 1425 C CA . TRP A 1 184 ? -5.090 -5.989 -4.602 1.00 91.38 184 TRP A CA 1
ATOM 1426 C C . TRP A 1 184 ? -4.665 -5.547 -3.208 1.00 91.38 184 TRP A C 1
ATOM 1428 O O . TRP A 1 184 ? -4.241 -6.364 -2.389 1.00 91.38 184 TRP A O 1
ATOM 1438 N N . VAL A 1 185 ? -4.836 -4.258 -2.922 1.00 91.69 185 VAL A N 1
ATOM 1439 C CA . VAL A 1 185 ? -4.872 -3.768 -1.546 1.00 91.69 185 VAL A CA 1
ATOM 1440 C C . VAL A 1 185 ? -6.177 -4.275 -0.923 1.00 91.69 185 VAL A C 1
ATOM 1442 O O . VAL A 1 185 ? -7.239 -4.018 -1.488 1.00 91.69 185 VAL A O 1
ATOM 1445 N N . PRO A 1 186 ? -6.135 -5.007 0.204 1.00 91.69 186 PRO A N 1
ATOM 1446 C CA . PRO A 1 186 ? -7.352 -5.488 0.845 1.00 91.69 186 PRO A CA 1
ATOM 1447 C C . PRO A 1 186 ? -8.291 -4.349 1.257 1.00 91.69 186 PRO A C 1
ATOM 1449 O O . PRO A 1 186 ? -7.844 -3.347 1.817 1.00 91.69 186 PRO A O 1
ATOM 1452 N N . ASP A 1 187 ? -9.597 -4.547 1.065 1.00 88.31 187 ASP A N 1
ATOM 1453 C CA . ASP A 1 187 ? -10.645 -3.631 1.526 1.00 88.31 187 ASP A CA 1
ATOM 1454 C C . ASP A 1 187 ? -10.435 -3.191 2.979 1.00 88.31 187 ASP A C 1
ATOM 1456 O O . ASP A 1 187 ? -10.376 -4.013 3.895 1.00 88.31 187 ASP A O 1
ATOM 1460 N N . GLY A 1 188 ? -10.402 -1.877 3.201 1.00 89.56 188 GLY A N 1
ATOM 1461 C CA . GLY A 1 188 ? -10.211 -1.273 4.521 1.00 89.56 188 GLY A CA 1
ATOM 1462 C C . GLY A 1 188 ? -8.755 -0.953 4.865 1.00 89.56 188 GLY A C 1
ATOM 1463 O O . GLY A 1 188 ? -8.525 -0.164 5.780 1.00 89.56 188 GLY A O 1
ATOM 1464 N N . ILE A 1 189 ? -7.781 -1.477 4.113 1.00 93.62 189 ILE A N 1
ATOM 1465 C CA . ILE A 1 189 ? -6.388 -1.023 4.179 1.00 93.62 189 ILE A CA 1
ATOM 1466 C C . ILE A 1 189 ? -6.212 0.180 3.251 1.00 93.62 189 ILE A C 1
ATOM 1468 O O . ILE A 1 189 ? -6.670 0.182 2.112 1.00 93.62 189 ILE A O 1
ATOM 1472 N N . SER A 1 190 ? -5.528 1.215 3.733 1.00 92.06 190 SER A N 1
ATOM 1473 C CA . SER A 1 190 ? -5.189 2.395 2.932 1.00 92.06 190 SER A CA 1
ATOM 1474 C C . SER A 1 190 ? -3.698 2.418 2.628 1.00 92.06 190 SER A C 1
ATOM 1476 O O . SER A 1 190 ? -2.887 2.281 3.544 1.00 92.06 190 SER A O 1
ATOM 1478 N N . VAL A 1 191 ? -3.333 2.628 1.361 1.00 93.62 191 VAL A N 1
ATOM 1479 C CA . VAL A 1 191 ? -1.946 2.829 0.929 1.00 93.62 191 VAL A CA 1
ATOM 1480 C C . VAL A 1 191 ? -1.804 4.233 0.348 1.00 93.62 191 VAL A C 1
ATOM 1482 O O . VAL A 1 191 ? -2.513 4.621 -0.580 1.00 93.62 191 VAL A O 1
ATOM 1485 N N . GLN A 1 192 ? -0.866 5.004 0.896 1.00 93.81 192 GLN A N 1
ATOM 1486 C CA . GLN A 1 192 ? -0.589 6.370 0.470 1.00 93.81 192 GLN A CA 1
ATOM 1487 C C . GLN A 1 192 ? 0.911 6.552 0.208 1.00 93.81 192 GLN A C 1
ATOM 1489 O O . GLN A 1 192 ? 1.706 6.523 1.152 1.00 93.81 192 GLN A O 1
ATOM 1494 N N . PRO A 1 193 ? 1.328 6.793 -1.043 1.00 94.00 193 PRO A N 1
ATOM 1495 C CA . PRO A 1 193 ? 2.671 7.273 -1.317 1.00 94.00 193 PRO A CA 1
ATOM 1496 C C . PRO A 1 193 ? 2.799 8.731 -0.876 1.00 94.00 193 PRO A C 1
ATOM 1498 O O . PRO A 1 193 ? 1.892 9.547 -1.079 1.00 94.00 193 PRO A O 1
ATOM 1501 N N . GLU A 1 194 ? 3.935 9.057 -0.274 1.00 94.62 194 GLU A N 1
ATOM 1502 C CA . GLU A 1 194 ? 4.234 10.373 0.272 1.00 94.62 194 GLU A CA 1
ATOM 1503 C C . GLU A 1 194 ? 5.635 10.826 -0.150 1.00 94.62 194 GLU A C 1
ATOM 1505 O O . GLU A 1 194 ? 6.602 10.060 -0.116 1.00 94.62 194 GLU A O 1
ATOM 1510 N N . LYS A 1 195 ? 5.757 12.108 -0.498 1.00 92.06 195 LYS A N 1
ATOM 1511 C CA . LYS A 1 195 ? 7.014 12.757 -0.886 1.00 92.06 195 LYS A CA 1
ATOM 1512 C C . LYS A 1 195 ? 7.370 13.875 0.084 1.00 92.06 195 LYS A C 1
ATOM 1514 O O . LYS A 1 195 ? 6.506 14.439 0.755 1.00 92.06 195 LYS A O 1
ATOM 1519 N N . ARG A 1 196 ? 8.656 14.212 0.162 1.00 90.19 196 ARG A N 1
ATOM 1520 C CA . ARG A 1 196 ? 9.119 15.350 0.967 1.00 90.19 196 ARG A CA 1
ATOM 1521 C C . ARG A 1 196 ? 8.837 16.666 0.254 1.00 90.19 196 ARG A C 1
ATOM 1523 O O . ARG A 1 196 ? 9.045 16.777 -0.951 1.00 90.19 196 ARG A O 1
ATOM 1530 N N . THR A 1 197 ? 8.441 17.685 1.009 1.00 82.88 197 THR A N 1
ATOM 1531 C CA . THR A 1 197 ? 8.404 19.065 0.500 1.00 82.88 197 THR A CA 1
ATOM 1532 C C . THR A 1 197 ? 9.792 19.708 0.571 1.00 82.88 197 THR A C 1
ATOM 1534 O O . THR A 1 197 ? 10.543 19.464 1.513 1.00 82.88 197 THR A O 1
ATOM 1537 N N . HIS A 1 198 ? 10.141 20.561 -0.398 1.00 69.25 198 HIS A N 1
ATOM 1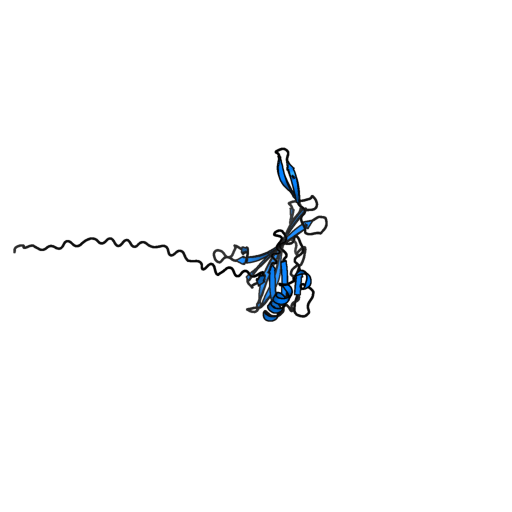538 C CA . HIS A 1 198 ? 11.446 21.239 -0.437 1.00 69.25 198 HIS A CA 1
ATOM 1539 C C . HIS A 1 198 ? 11.666 22.252 0.709 1.00 69.25 198 HIS A C 1
ATOM 1541 O O . HIS A 1 198 ? 12.810 22.612 0.976 1.00 69.25 198 HIS A O 1
ATOM 1547 N N . ALA A 1 199 ? 10.606 22.698 1.398 1.00 60.66 199 ALA A N 1
ATOM 1548 C CA . ALA A 1 199 ? 10.667 23.778 2.392 1.00 60.66 199 ALA A CA 1
ATOM 1549 C C . ALA A 1 199 ? 11.189 23.343 3.778 1.00 60.66 199 ALA A C 1
ATOM 1551 O O . ALA A 1 199 ? 11.748 24.154 4.511 1.00 60.66 199 ALA A O 1
ATOM 1552 N N . SER A 1 200 ? 11.076 22.063 4.130 1.00 53.88 200 SER A N 1
ATOM 1553 C CA . SER A 1 200 ? 11.763 21.467 5.277 1.00 53.88 200 SER A CA 1
ATOM 1554 C C . SER A 1 200 ? 11.890 19.966 5.031 1.00 53.88 200 SER A C 1
ATOM 1556 O O . SER A 1 200 ? 10.935 19.312 4.614 1.00 53.88 200 SER A O 1
ATOM 1558 N N . ARG A 1 201 ? 13.070 19.389 5.284 1.00 59.91 201 ARG A N 1
ATOM 1559 C CA . ARG A 1 201 ? 13.363 17.956 5.055 1.00 59.91 201 ARG A CA 1
ATOM 1560 C C . ARG A 1 201 ? 12.509 16.992 5.905 1.00 59.91 201 ARG A C 1
ATOM 1562 O O . ARG A 1 201 ? 12.737 15.786 5.849 1.00 59.91 201 ARG A O 1
ATOM 1569 N N . GLU A 1 202 ? 11.553 17.507 6.672 1.00 68.12 202 GLU A N 1
ATOM 1570 C CA . GLU A 1 202 ? 10.793 16.780 7.689 1.00 68.12 202 GLU A CA 1
ATOM 1571 C C . GLU A 1 202 ? 9.303 16.631 7.359 1.00 68.12 202 GLU A C 1
ATOM 1573 O O . GLU A 1 202 ? 8.648 15.760 7.931 1.00 68.12 202 GLU A O 1
ATOM 1578 N N . THR A 1 203 ? 8.764 17.411 6.413 1.00 86.38 203 THR A N 1
ATOM 1579 C CA . THR A 1 203 ? 7.332 17.339 6.085 1.00 86.38 203 THR A CA 1
ATOM 1580 C C . THR A 1 203 ? 7.090 16.422 4.893 1.00 86.38 203 THR A C 1
ATOM 1582 O O . THR A 1 203 ? 7.599 16.655 3.792 1.00 86.38 203 THR A O 1
ATOM 1585 N N . TRP A 1 204 ? 6.289 15.384 5.127 1.00 90.12 204 TRP A N 1
ATOM 1586 C CA . TRP A 1 204 ? 5.805 14.450 4.118 1.00 90.12 204 TRP A CA 1
ATOM 1587 C C . TRP A 1 204 ? 4.387 14.827 3.705 1.00 90.12 204 TRP A C 1
ATOM 1589 O O . TRP A 1 204 ? 3.544 15.084 4.563 1.00 90.12 204 TRP A O 1
ATOM 1599 N N . VAL A 1 205 ? 4.131 14.847 2.402 1.00 91.31 205 VAL A N 1
ATOM 1600 C CA . VAL A 1 205 ? 2.813 15.129 1.820 1.00 91.31 205 VAL A CA 1
ATOM 1601 C C . VAL A 1 205 ? 2.425 14.015 0.851 1.00 91.31 205 VAL A C 1
ATOM 1603 O O . VAL A 1 205 ? 3.329 13.390 0.286 1.00 91.31 205 VAL A O 1
ATOM 1606 N N . PRO A 1 206 ? 1.121 13.763 0.628 1.00 90.94 206 PRO A N 1
ATOM 1607 C CA . PRO A 1 206 ? 0.664 12.873 -0.436 1.00 90.94 206 PRO A CA 1
ATOM 1608 C C . PRO A 1 206 ? 1.365 13.168 -1.770 1.00 90.94 206 PRO A C 1
ATOM 1610 O O . PRO A 1 206 ? 1.576 14.325 -2.139 1.00 90.94 206 PRO A O 1
ATOM 1613 N N . ALA A 1 207 ? 1.785 12.116 -2.473 1.00 86.62 207 ALA A N 1
ATOM 1614 C CA . ALA A 1 207 ? 2.437 12.245 -3.775 1.00 86.62 207 ALA A CA 1
ATOM 1615 C C . ALA A 1 207 ? 1.447 12.433 -4.944 1.00 86.62 207 ALA A C 1
ATOM 1617 O O . ALA A 1 207 ? 1.888 12.733 -6.055 1.00 86.62 207 ALA A O 1
ATOM 1618 N N . THR A 1 208 ? 0.147 12.291 -4.668 1.00 71.75 208 THR A N 1
ATOM 1619 C CA . THR A 1 208 ? -1.003 12.359 -5.584 1.00 71.75 208 THR A CA 1
ATOM 1620 C C . THR A 1 208 ? -1.935 13.496 -5.219 1.00 71.75 208 THR A C 1
ATOM 1622 O O . THR A 1 208 ? -2.176 13.642 -3.997 1.00 71.75 208 THR A O 1
#

Radius of gyration: 28.5 Å; chains: 1; bounding box: 64×107×44 Å

Secondary structure (DSSP, 8-state):
-----------------------------------SEEE--TT-EEEEEEEEETTS-----EEEEE-TTS-EEEEE-TTEEEEEEEEEEEEEEETTEEEEEEEEEEEEETTEEE--SS-SS-TT---TT--EEEEEEEE-SSTT-EEEEEEEESSHHHHHHHHHHHTTSHHHH-S-BTTBEEEEPPTT-EEEEEEE-TT-TT-EEE--